Protein AF-A0A0N0D4A2-F1 (afdb_monomer_lite)

Secondary structure (DSSP, 8-state):
-EEEEEE----HHHHHHHHHHHHHH-TT--EEEEEESSSS--S--HHHHHHHHHHHHTT-GGGGGGTTSEEEEEE--GGGHHHHHTT-SEEE-TTS-HHHHHHHHHHHTT-SS-EEEEEEE-SPPPTT------TTTEEEEEGGGSHHHHHHHHHHHHHHHHHHHHHHHHHHHHHHHHHHHH-TT-PPPHHHHHHHHHHHHHHHHHHHHHHHTT-

pLDDT: mean 83.34, std 9.56, range [39.5, 96.31]

Structure (mmCIF, N/CA/C/O backbone):
data_AF-A0A0N0D4A2-F1
#
_entry.id   AF-A0A0N0D4A2-F1
#
loop_
_atom_site.group_PDB
_atom_site.id
_atom_site.type_symbol
_atom_site.label_atom_id
_atom_site.label_alt_id
_atom_site.label_comp_id
_atom_site.label_asym_id
_atom_site.label_entity_id
_atom_site.label_seq_id
_atom_site.pdbx_PDB_ins_code
_atom_site.Cartn_x
_atom_site.Cartn_y
_atom_site.Cartn_z
_atom_site.occupancy
_atom_site.B_iso_or_equiv
_atom_site.auth_seq_id
_atom_site.auth_comp_id
_atom_site.auth_asym_id
_atom_site.auth_atom_id
_atom_site.pdbx_PDB_model_num
ATOM 1 N N . MET A 1 1 ? -6.280 -11.351 -2.931 1.00 91.00 1 MET A N 1
ATOM 2 C CA . MET A 1 1 ? -5.321 -10.265 -2.655 1.00 91.00 1 MET A CA 1
ATOM 3 C C . MET A 1 1 ? -4.753 -10.407 -1.251 1.00 91.00 1 MET A C 1
ATOM 5 O O . MET A 1 1 ? -5.416 -10.997 -0.393 1.00 91.00 1 MET A O 1
ATOM 9 N N . LYS A 1 2 ? -3.546 -9.890 -1.026 1.00 93.44 2 LYS A N 1
ATOM 10 C CA . LYS A 1 2 ? -2.872 -9.823 0.273 1.00 93.44 2 LYS A CA 1
ATOM 11 C C . LYS A 1 2 ? -2.601 -8.362 0.640 1.00 93.44 2 LYS A C 1
ATOM 13 O O . LYS A 1 2 ? -2.133 -7.603 -0.209 1.00 93.44 2 LYS A O 1
ATOM 18 N N . ALA A 1 3 ? -2.853 -7.983 1.891 1.00 95.19 3 ALA A N 1
ATOM 19 C CA . ALA A 1 3 ? -2.561 -6.642 2.396 1.00 95.19 3 ALA A CA 1
ATOM 20 C C . ALA A 1 3 ? -1.573 -6.658 3.570 1.00 95.19 3 ALA A C 1
ATOM 22 O O . ALA A 1 3 ? -1.635 -7.517 4.445 1.00 95.19 3 ALA A O 1
ATOM 23 N N . LEU A 1 4 ? -0.672 -5.687 3.590 1.00 94.06 4 LEU A N 1
ATOM 24 C CA . LEU A 1 4 ? 0.298 -5.461 4.649 1.00 94.06 4 LEU A CA 1
ATOM 25 C C . LEU A 1 4 ? -0.090 -4.188 5.394 1.00 94.06 4 LEU A C 1
ATOM 27 O O . LE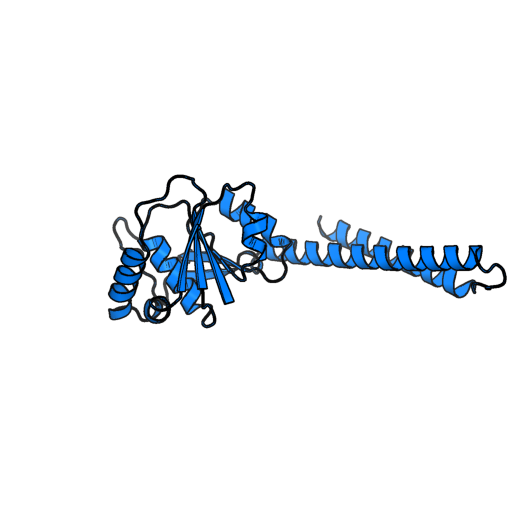U A 1 4 ? -0.235 -3.146 4.769 1.00 94.06 4 LEU A O 1
ATOM 31 N N . ILE A 1 5 ? -0.227 -4.242 6.710 1.00 92.75 5 ILE A N 1
ATOM 32 C CA . ILE A 1 5 ? -0.415 -3.064 7.557 1.00 92.75 5 ILE A CA 1
ATOM 33 C C . ILE A 1 5 ? 0.913 -2.787 8.243 1.00 92.75 5 ILE A C 1
ATOM 35 O O . ILE A 1 5 ? 1.406 -3.635 8.988 1.00 92.75 5 ILE A O 1
ATOM 39 N N . LEU A 1 6 ? 1.502 -1.620 7.994 1.00 91.50 6 LEU A N 1
ATOM 40 C CA . LEU A 1 6 ? 2.715 -1.205 8.691 1.00 91.50 6 LEU A CA 1
ATOM 41 C C . LEU A 1 6 ? 2.361 -0.615 10.047 1.00 91.50 6 LEU A C 1
ATOM 43 O O . LEU A 1 6 ? 1.444 0.197 10.155 1.00 91.50 6 LEU A O 1
ATOM 47 N N . VAL A 1 7 ? 3.099 -1.010 11.080 1.00 86.94 7 VAL A N 1
ATOM 48 C CA . VAL A 1 7 ? 2.733 -0.717 12.463 1.00 86.94 7 VAL A CA 1
ATOM 49 C C . VAL A 1 7 ? 3.866 -0.020 13.214 1.00 86.94 7 VAL A C 1
ATOM 51 O O . VAL A 1 7 ? 4.965 -0.560 13.337 1.00 86.94 7 VAL A O 1
ATOM 54 N N . GLN A 1 8 ? 3.562 1.167 13.749 1.00 84.88 8 GLN A N 1
ATOM 55 C CA . GLN A 1 8 ? 4.354 1.878 14.768 1.00 84.88 8 GLN A CA 1
ATOM 56 C C . GLN A 1 8 ? 3.498 2.360 15.950 1.00 84.88 8 GLN A C 1
ATOM 58 O O . GLN A 1 8 ? 4.000 2.461 17.066 1.00 84.88 8 GLN A O 1
ATOM 63 N N . SER A 1 9 ? 2.220 2.685 15.719 1.00 72.06 9 SER A N 1
ATOM 64 C CA . SER A 1 9 ? 1.280 3.049 16.789 1.00 72.06 9 SER A CA 1
ATOM 65 C C . SER A 1 9 ? 1.092 1.903 17.796 1.00 72.06 9 SER A C 1
ATOM 67 O O . SER A 1 9 ? 1.410 0.758 17.514 1.00 72.06 9 SER A O 1
ATOM 69 N N . THR A 1 10 ? 0.544 2.183 18.977 1.00 75.81 10 THR A N 1
ATOM 70 C CA . THR A 1 10 ? 0.101 1.160 19.944 1.00 75.81 10 THR A CA 1
ATOM 71 C C . THR A 1 10 ? -1.418 1.159 20.129 1.00 75.81 10 THR A C 1
ATOM 73 O O . THR A 1 10 ? -1.938 0.417 20.958 1.00 75.81 10 THR A O 1
ATOM 76 N N . ASN A 1 11 ? -2.150 1.975 19.364 1.00 84.25 11 ASN A N 1
ATOM 77 C CA . ASN A 1 11 ? -3.593 2.118 19.519 1.00 84.25 11 ASN A CA 1
ATOM 78 C C . ASN A 1 11 ? -4.348 0.999 18.785 1.00 84.25 11 ASN A C 1
ATOM 80 O O . ASN A 1 11 ? -4.264 0.905 17.559 1.00 84.25 11 ASN A O 1
ATOM 84 N N . LEU A 1 12 ? -5.110 0.194 19.537 1.00 85.88 12 LEU A N 1
ATOM 85 C CA . LEU A 1 12 ? -5.923 -0.897 19.001 1.00 85.88 12 LEU A CA 1
ATOM 86 C C . LEU A 1 12 ? -6.895 -0.415 17.915 1.00 85.88 12 LEU A C 1
ATOM 88 O O . LEU A 1 12 ? -6.943 -1.012 16.840 1.00 85.88 12 LEU A O 1
ATOM 92 N N . ASP A 1 13 ? -7.626 0.671 18.177 1.00 86.94 13 ASP A N 1
ATOM 93 C CA . ASP A 1 13 ? -8.715 1.145 17.315 1.00 86.94 13 ASP A CA 1
ATOM 94 C C . ASP A 1 13 ? -8.220 1.544 15.923 1.00 86.94 13 ASP A C 1
ATOM 96 O O . ASP A 1 13 ? -8.897 1.304 14.921 1.00 86.94 13 ASP A O 1
ATOM 100 N N . THR A 1 14 ? -6.995 2.070 15.824 1.00 87.38 14 THR A N 1
ATOM 101 C CA . THR A 1 14 ? -6.390 2.388 14.527 1.00 87.38 14 THR A CA 1
ATOM 102 C C . THR A 1 14 ? -6.259 1.134 13.665 1.00 87.38 14 THR A C 1
ATOM 104 O O . THR A 1 14 ? -6.585 1.182 12.481 1.00 87.38 14 THR A O 1
ATOM 107 N N . TYR A 1 15 ? -5.865 -0.011 14.238 1.00 87.56 15 TYR A N 1
ATOM 108 C CA . TYR A 1 15 ? -5.813 -1.262 13.474 1.00 87.56 15 TYR A CA 1
ATOM 109 C C . TYR A 1 15 ? -7.194 -1.684 13.029 1.00 87.56 15 TYR A C 1
ATOM 111 O O . TYR A 1 15 ? -7.372 -1.982 11.856 1.00 87.56 15 TYR A O 1
ATOM 119 N N . ILE A 1 16 ? -8.163 -1.691 13.943 1.00 91.62 16 ILE A N 1
ATOM 120 C CA . ILE A 1 16 ? -9.538 -2.094 13.643 1.00 91.62 16 ILE A CA 1
ATOM 121 C C . ILE A 1 16 ? -10.072 -1.305 12.443 1.00 91.62 16 ILE A C 1
ATOM 123 O O . ILE A 1 16 ? -10.599 -1.893 11.498 1.00 91.62 16 ILE A O 1
ATOM 127 N N . ASN A 1 17 ? -9.851 0.008 12.435 1.00 93.31 17 ASN A N 1
ATOM 128 C CA . ASN A 1 17 ? -10.255 0.869 11.334 1.00 93.31 17 ASN A CA 1
ATOM 129 C C . ASN A 1 17 ? -9.505 0.547 10.039 1.00 93.31 17 ASN A C 1
ATOM 131 O O . ASN A 1 17 ? -10.115 0.458 8.976 1.00 93.31 17 ASN A O 1
ATOM 135 N N . VAL A 1 18 ? -8.194 0.322 10.095 1.00 93.31 18 VAL A N 1
ATOM 136 C CA . VAL A 1 18 ? -7.420 -0.072 8.907 1.00 93.31 18 VAL A CA 1
ATOM 137 C C . VAL A 1 18 ? -7.910 -1.402 8.341 1.00 93.31 18 VAL A C 1
ATOM 139 O O . VAL A 1 18 ? -8.158 -1.497 7.140 1.00 93.31 18 VAL A O 1
ATOM 142 N N . PHE A 1 19 ? -8.124 -2.406 9.191 1.00 92.25 19 PHE A N 1
ATOM 143 C CA . PHE A 1 19 ? -8.686 -3.696 8.795 1.00 92.25 19 PHE A CA 1
ATOM 144 C C . PHE A 1 19 ? -10.015 -3.523 8.062 1.00 92.25 19 PHE A C 1
ATOM 146 O O . PHE A 1 19 ? -10.167 -4.031 6.950 1.00 92.25 19 PHE A O 1
ATOM 153 N N . ALA A 1 20 ? -10.938 -2.764 8.651 1.00 92.56 20 ALA A N 1
ATOM 154 C CA . ALA A 1 20 ? -12.240 -2.505 8.055 1.00 92.56 20 ALA A CA 1
ATOM 155 C C . ALA A 1 20 ? -12.165 -1.713 6.755 1.00 92.56 20 ALA A C 1
ATOM 157 O O . ALA A 1 20 ? -12.801 -2.085 5.773 1.00 92.56 20 ALA A O 1
ATOM 158 N N . SER A 1 21 ? -11.312 -0.695 6.693 1.00 93.81 21 SER A N 1
ATOM 159 C CA . SER A 1 21 ? -11.121 0.102 5.478 1.00 93.81 21 SER A CA 1
ATOM 160 C C . SER A 1 21 ? -10.586 -0.746 4.322 1.00 93.81 21 SER A C 1
ATOM 162 O O . SER A 1 21 ? -11.088 -0.650 3.199 1.00 93.81 21 SER A O 1
ATOM 164 N N . ILE A 1 22 ? -9.611 -1.624 4.594 1.00 94.25 22 ILE A N 1
ATOM 165 C CA . ILE A 1 22 ? -9.054 -2.547 3.598 1.00 94.25 22 ILE A CA 1
ATOM 166 C C . ILE A 1 22 ? -10.134 -3.505 3.097 1.00 94.25 22 ILE A C 1
ATOM 168 O O . ILE A 1 22 ? -10.320 -3.617 1.885 1.00 94.25 22 ILE A O 1
ATOM 172 N N . CYS A 1 23 ? -10.842 -4.183 4.004 1.00 92.44 23 CYS A N 1
ATOM 173 C CA . CYS A 1 23 ? -11.826 -5.207 3.639 1.00 92.44 23 CYS A CA 1
ATOM 174 C C . CYS A 1 23 ? -13.043 -4.605 2.924 1.00 92.44 23 CYS A C 1
ATOM 176 O O . CYS A 1 23 ? -13.544 -5.188 1.962 1.00 92.44 23 CYS A O 1
ATOM 178 N N . ASN A 1 24 ? -13.465 -3.402 3.323 1.00 91.44 24 ASN A N 1
ATOM 179 C CA . ASN A 1 24 ? -14.557 -2.685 2.674 1.00 91.44 24 ASN A CA 1
ATOM 180 C C . ASN A 1 24 ? -14.181 -2.217 1.257 1.00 91.44 24 ASN A C 1
ATOM 182 O O . ASN A 1 24 ? -14.947 -2.402 0.309 1.00 91.44 24 ASN A O 1
ATOM 186 N N . LYS A 1 25 ? -12.981 -1.641 1.079 1.00 92.06 25 LYS A N 1
ATOM 187 C CA . LYS A 1 25 ? -12.518 -1.154 -0.233 1.00 92.06 25 LYS A CA 1
ATOM 188 C C . LYS A 1 25 ? -12.153 -2.295 -1.186 1.00 92.06 25 LYS A C 1
ATOM 190 O O . LYS A 1 25 ? -12.391 -2.187 -2.388 1.00 92.06 25 LYS A O 1
ATOM 195 N N . PHE A 1 26 ? -11.560 -3.369 -0.665 1.00 92.12 26 PHE A N 1
ATOM 196 C CA . PHE A 1 26 ? -11.021 -4.486 -1.437 1.00 92.12 26 PHE A CA 1
ATOM 197 C C . PHE A 1 26 ? -11.614 -5.818 -0.963 1.00 92.12 26 PHE A C 1
ATOM 199 O O . PHE A 1 26 ? -11.004 -6.551 -0.185 1.00 92.12 26 PHE A O 1
ATOM 206 N N . LYS A 1 27 ? -12.786 -6.166 -1.505 1.00 88.75 27 LYS A N 1
ATOM 207 C CA . LYS A 1 27 ? -13.553 -7.367 -1.120 1.00 88.75 27 LYS A CA 1
ATOM 208 C C . LYS A 1 27 ? -12.809 -8.697 -1.330 1.00 88.75 27 LYS A C 1
ATOM 210 O O . LYS A 1 27 ? -13.132 -9.685 -0.682 1.00 88.75 27 LYS A O 1
ATOM 215 N N . ASP A 1 28 ? -11.795 -8.723 -2.197 1.00 90.88 28 ASP A N 1
ATOM 216 C CA . ASP A 1 28 ? -11.013 -9.926 -2.526 1.00 90.88 28 ASP A CA 1
ATOM 217 C C . ASP A 1 28 ? -9.763 -10.124 -1.643 1.00 90.88 28 ASP A C 1
ATOM 219 O O . ASP A 1 28 ? -8.906 -10.980 -1.926 1.00 90.88 28 ASP A O 1
ATOM 223 N N . VAL A 1 29 ? -9.592 -9.313 -0.593 1.00 92.38 29 VAL A N 1
ATOM 224 C CA . VAL A 1 29 ? -8.504 -9.482 0.379 1.00 92.38 29 VAL A CA 1
ATOM 225 C C . VAL A 1 29 ? -8.790 -10.696 1.257 1.00 92.38 29 VAL A C 1
ATOM 227 O O . VAL A 1 29 ? -9.790 -10.757 1.959 1.00 92.38 29 VAL A O 1
ATOM 230 N N . LYS A 1 30 ? -7.884 -11.680 1.219 1.00 88.88 30 LYS A N 1
ATOM 231 C CA . LYS A 1 30 ? -8.011 -12.936 1.983 1.00 88.88 30 LYS A CA 1
ATOM 232 C C . LYS A 1 30 ? -7.001 -13.055 3.118 1.00 88.88 30 LYS A C 1
ATOM 234 O O . LYS A 1 30 ? -7.182 -13.872 4.016 1.00 88.88 30 LYS A O 1
ATOM 239 N N . HIS A 1 31 ? -5.935 -12.261 3.067 1.00 92.44 31 HIS A N 1
ATOM 240 C CA . HIS A 1 31 ? -4.843 -12.300 4.030 1.00 92.44 31 HIS A CA 1
ATOM 241 C C . HIS A 1 31 ? -4.370 -10.884 4.324 1.00 92.44 31 HIS A C 1
ATOM 243 O O . HIS A 1 31 ? -4.061 -10.130 3.399 1.00 92.44 31 HIS A O 1
ATOM 249 N N . ILE A 1 32 ? -4.314 -10.550 5.609 1.00 92.69 32 ILE A N 1
ATOM 250 C CA . ILE A 1 32 ? -3.763 -9.297 6.107 1.00 92.69 32 ILE A CA 1
ATOM 251 C C . ILE A 1 32 ? -2.639 -9.605 7.096 1.00 92.69 32 ILE A C 1
ATOM 253 O O . ILE A 1 32 ? -2.857 -10.329 8.064 1.00 92.69 32 ILE A O 1
ATOM 257 N N . ARG A 1 33 ? -1.454 -9.034 6.878 1.00 91.25 33 ARG A N 1
ATOM 258 C CA . ARG A 1 33 ? -0.325 -9.124 7.810 1.00 91.25 33 ARG A CA 1
ATOM 259 C C . ARG A 1 33 ? -0.089 -7.800 8.503 1.00 91.25 33 ARG A C 1
ATOM 261 O O . ARG A 1 33 ? -0.027 -6.767 7.847 1.00 91.25 33 ARG A O 1
ATOM 268 N N . LEU A 1 34 ? 0.116 -7.844 9.810 1.00 89.38 34 LEU A N 1
ATOM 269 C CA . LEU A 1 34 ? 0.602 -6.709 10.590 1.00 89.38 34 LEU A CA 1
ATOM 270 C C . LEU A 1 34 ? 2.128 -6.800 10.684 1.00 89.38 34 LEU A C 1
ATOM 272 O O . LEU A 1 34 ? 2.654 -7.768 11.235 1.00 89.38 34 LEU A O 1
ATOM 276 N N . LEU A 1 35 ? 2.826 -5.812 10.125 1.00 89.19 35 LEU A N 1
ATOM 277 C CA . LEU A 1 35 ? 4.283 -5.718 10.151 1.00 89.19 35 LEU A CA 1
ATOM 278 C C . LEU A 1 35 ? 4.723 -4.627 11.124 1.00 89.19 35 LEU A C 1
ATOM 280 O O . LEU A 1 35 ? 4.610 -3.435 10.828 1.00 89.19 35 LEU A O 1
ATOM 284 N N . TYR A 1 36 ? 5.257 -5.043 12.267 1.00 86.56 36 TYR A N 1
ATOM 285 C CA . TYR A 1 36 ? 5.815 -4.136 13.264 1.00 86.56 36 TYR A CA 1
ATOM 286 C C . TYR A 1 36 ? 7.174 -3.615 12.802 1.00 86.56 36 TYR A C 1
ATOM 288 O O . TYR A 1 36 ? 8.077 -4.395 12.493 1.00 86.56 36 TYR A O 1
ATOM 296 N N . LEU A 1 37 ? 7.318 -2.289 12.763 1.00 83.69 37 LEU A N 1
ATOM 297 C CA . LEU A 1 37 ? 8.568 -1.610 12.398 1.00 83.69 37 LEU A CA 1
ATOM 298 C C . LEU A 1 37 ? 9.501 -1.387 13.601 1.00 83.69 37 LEU A C 1
ATOM 300 O O . LEU A 1 37 ? 10.436 -0.591 13.528 1.00 83.69 37 LEU A O 1
ATOM 304 N N . THR A 1 38 ? 9.229 -2.074 14.710 1.00 74.12 38 THR A N 1
ATOM 305 C CA . THR A 1 38 ? 9.974 -2.032 15.971 1.00 74.12 38 THR A CA 1
ATOM 306 C C . THR A 1 38 ? 10.205 -3.455 16.472 1.00 74.12 38 THR A C 1
ATOM 308 O O . THR A 1 38 ? 9.389 -4.344 16.224 1.00 74.12 38 THR A O 1
ATOM 311 N N . GLU A 1 39 ? 11.304 -3.679 17.195 1.00 61.50 39 GLU A N 1
ATOM 312 C CA . GLU A 1 39 ? 11.558 -4.967 17.863 1.00 61.50 39 GLU A CA 1
ATOM 313 C C . GLU A 1 39 ? 10.636 -5.180 19.072 1.00 61.50 39 GLU A C 1
ATOM 315 O O . GLU A 1 39 ? 10.321 -6.322 19.416 1.00 61.50 39 GLU A O 1
ATOM 320 N N . ASP A 1 40 ? 10.134 -4.090 19.664 1.00 60.50 40 ASP A N 1
ATOM 321 C CA . ASP A 1 40 ? 9.134 -4.146 20.724 1.00 60.50 40 ASP A CA 1
ATOM 322 C C . ASP A 1 40 ? 7.794 -4.628 20.167 1.00 60.50 40 ASP A C 1
ATOM 324 O O . ASP A 1 40 ? 7.026 -3.892 19.536 1.00 60.50 40 ASP A O 1
ATOM 328 N N . LYS A 1 41 ? 7.518 -5.908 20.416 1.00 58.62 41 LYS A N 1
ATOM 329 C CA . LYS A 1 41 ? 6.220 -6.525 20.167 1.00 58.62 41 LYS A CA 1
ATOM 330 C C . LYS A 1 41 ? 5.230 -5.976 21.186 1.00 58.62 41 LYS A C 1
ATOM 332 O O . LYS A 1 41 ? 5.286 -6.295 22.370 1.00 58.62 41 LYS A O 1
ATOM 337 N N . THR A 1 42 ? 4.322 -5.135 20.714 1.00 62.47 42 THR A N 1
ATOM 338 C CA . THR A 1 42 ? 3.211 -4.630 21.527 1.00 62.47 42 THR A CA 1
ATOM 339 C C . THR A 1 42 ? 2.263 -5.760 21.944 1.00 62.47 42 THR A C 1
ATOM 341 O O . THR A 1 42 ? 2.180 -6.807 21.305 1.00 62.47 42 THR A O 1
ATOM 344 N N . SER A 1 43 ? 1.516 -5.532 23.026 1.00 65.12 43 SER A N 1
ATOM 345 C CA . SER A 1 43 ? 0.590 -6.471 23.683 1.00 65.12 43 SER A CA 1
ATOM 346 C C . SER A 1 43 ? -0.667 -6.841 22.876 1.00 65.12 43 SER A C 1
ATOM 348 O O . SER A 1 43 ? -1.550 -7.527 23.394 1.00 65.12 43 SER A O 1
ATOM 350 N N . ILE A 1 44 ? -0.786 -6.386 21.627 1.00 77.00 44 ILE A N 1
ATOM 351 C CA . ILE A 1 44 ? -2.005 -6.529 20.829 1.00 77.00 44 ILE A CA 1
ATOM 352 C C . ILE A 1 44 ? -2.031 -7.895 20.160 1.00 77.00 44 ILE A C 1
ATOM 354 O O . ILE A 1 44 ? -1.172 -8.241 19.355 1.00 77.00 44 ILE A O 1
ATOM 358 N N . THR A 1 45 ? -3.059 -8.674 20.479 1.00 81.00 45 THR A N 1
ATOM 359 C CA . THR A 1 45 ? -3.218 -10.039 19.971 1.00 81.00 45 THR A CA 1
ATOM 360 C C . THR A 1 45 ? -4.259 -10.109 18.853 1.00 81.00 45 THR A C 1
ATOM 362 O O . THR A 1 45 ? -5.189 -9.303 18.800 1.00 81.00 45 THR A O 1
ATOM 365 N N . ILE A 1 46 ? -4.165 -11.130 17.984 1.00 83.00 46 ILE A N 1
ATOM 366 C CA . ILE A 1 46 ? -5.205 -11.429 16.973 1.00 83.00 46 ILE A CA 1
ATOM 367 C C . ILE A 1 46 ? -6.577 -11.574 17.639 1.00 83.00 46 ILE A C 1
ATOM 369 O O . ILE A 1 46 ? -7.585 -11.161 17.071 1.00 83.00 46 ILE A O 1
ATOM 373 N N . LYS A 1 47 ? -6.613 -12.136 18.854 1.00 86.25 47 LYS A N 1
ATOM 374 C CA . LYS A 1 47 ? -7.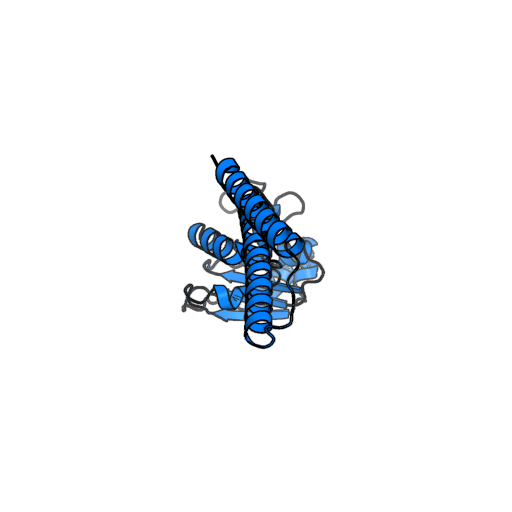842 -12.307 19.626 1.00 86.25 47 LYS A CA 1
ATOM 375 C C . LYS A 1 47 ? -8.489 -10.958 19.955 1.00 86.25 47 LYS A C 1
ATOM 377 O O . LYS A 1 47 ? -9.658 -10.788 19.638 1.00 86.25 47 LYS A O 1
ATOM 382 N N . MET A 1 48 ? -7.724 -9.998 20.481 1.00 89.00 48 MET A N 1
ATOM 383 C CA . MET A 1 48 ? -8.229 -8.649 20.783 1.00 89.00 48 MET A CA 1
ATOM 384 C C . MET A 1 48 ? -8.762 -7.943 19.534 1.00 89.00 48 MET A C 1
ATOM 386 O O . MET A 1 48 ? -9.836 -7.349 19.569 1.00 89.00 48 MET A O 1
ATOM 390 N N . ILE A 1 49 ? -8.035 -8.048 18.415 1.00 88.81 49 ILE A N 1
ATOM 391 C CA . ILE A 1 49 ? -8.471 -7.475 17.135 1.00 88.81 49 ILE A CA 1
ATOM 392 C C . ILE A 1 49 ? -9.800 -8.097 16.699 1.00 88.81 49 ILE A C 1
ATOM 394 O O . ILE A 1 49 ? -10.734 -7.383 16.342 1.00 88.81 49 ILE A O 1
ATOM 398 N N . ARG A 1 50 ? -9.907 -9.430 16.749 1.00 88.81 50 ARG A N 1
ATOM 399 C CA . ARG A 1 50 ? -11.125 -10.144 16.357 1.00 88.81 50 ARG A CA 1
ATOM 400 C C . ARG A 1 50 ? -12.309 -9.786 17.251 1.00 88.81 50 ARG A C 1
ATOM 402 O O . ARG A 1 50 ? -13.385 -9.537 16.725 1.00 88.81 50 ARG A O 1
ATOM 409 N N . GLU A 1 51 ? -12.122 -9.766 18.567 1.00 91.38 51 GLU A N 1
ATOM 410 C CA . GLU A 1 51 ? -13.182 -9.437 19.528 1.00 91.38 51 GLU A CA 1
ATOM 411 C C . GLU A 1 51 ? -13.727 -8.028 19.287 1.00 91.38 51 GLU A C 1
ATOM 413 O O . GLU A 1 51 ? -14.941 -7.864 19.178 1.00 91.38 51 GLU A O 1
ATOM 418 N N . ARG A 1 52 ? -12.843 -7.042 19.086 1.00 91.69 52 ARG A N 1
ATOM 419 C CA . ARG A 1 52 ? -13.249 -5.660 18.805 1.00 91.69 52 ARG A CA 1
ATOM 420 C C . ARG A 1 52 ? -13.930 -5.506 17.440 1.00 91.69 52 ARG A C 1
ATOM 422 O O . ARG A 1 52 ? -14.913 -4.781 17.337 1.00 91.69 52 ARG A O 1
ATOM 429 N N . LEU A 1 53 ? -13.465 -6.213 16.404 1.00 91.25 53 LEU A N 1
ATOM 430 C CA . LEU A 1 53 ? -14.136 -6.238 15.094 1.00 91.25 53 LEU A CA 1
ATOM 431 C C . LEU A 1 53 ? -15.548 -6.832 15.183 1.00 91.25 53 LEU A C 1
ATOM 433 O O . LEU A 1 53 ? -16.479 -6.274 14.611 1.00 91.25 53 LEU A O 1
ATOM 437 N N . VAL A 1 54 ? -15.712 -7.944 15.908 1.00 91.50 54 VAL A N 1
ATOM 438 C CA . VAL A 1 54 ? -17.020 -8.590 16.104 1.00 91.50 54 VAL A CA 1
ATOM 439 C C . VAL A 1 54 ? -17.957 -7.693 16.908 1.00 91.50 54 VAL A C 1
ATOM 441 O O . VAL A 1 54 ? -19.135 -7.598 16.580 1.00 91.50 54 VAL A O 1
ATOM 444 N N . GLU A 1 55 ? -17.451 -7.019 17.939 1.00 92.69 55 GLU A N 1
ATOM 445 C CA . GLU A 1 55 ? -18.225 -6.046 18.709 1.00 92.69 55 GLU A CA 1
ATOM 446 C C . GLU A 1 55 ? -18.755 -4.921 17.811 1.00 92.69 55 GLU A C 1
ATOM 448 O O . GLU A 1 55 ? -19.966 -4.731 17.742 1.00 92.69 55 GLU A O 1
ATOM 453 N N . LEU A 1 56 ? -17.873 -4.254 17.059 1.00 91.69 56 LEU A N 1
ATOM 454 C CA . LEU A 1 56 ? -18.246 -3.134 16.190 1.00 91.69 56 LEU A CA 1
ATOM 455 C C . LEU A 1 56 ? -19.131 -3.554 15.013 1.00 91.69 56 LEU A C 1
ATOM 457 O O . LEU A 1 56 ? -19.979 -2.776 14.585 1.00 91.69 56 LEU A O 1
ATOM 461 N N . SER A 1 57 ? -18.988 -4.786 14.516 1.00 91.31 57 SER A N 1
ATOM 462 C CA . SER A 1 57 ? -19.821 -5.298 13.419 1.00 91.31 57 SER A CA 1
ATOM 463 C C . SER A 1 57 ? -21.311 -5.390 13.758 1.00 91.31 57 SER A C 1
ATOM 465 O O . SER A 1 57 ? -22.129 -5.429 12.847 1.00 91.31 57 SER A O 1
ATOM 467 N N . LYS A 1 58 ? -21.681 -5.396 15.048 1.00 90.62 58 LYS A N 1
ATOM 468 C CA . LYS A 1 58 ? -23.090 -5.409 15.474 1.00 90.62 58 LYS A CA 1
ATOM 469 C C . LYS A 1 58 ? -23.812 -4.109 15.136 1.00 90.62 58 LYS A C 1
ATOM 471 O O . LYS A 1 58 ? -24.998 -4.142 14.824 1.00 90.62 58 LYS A O 1
ATOM 476 N N . ASP A 1 59 ? -23.086 -2.996 15.206 1.00 91.12 59 ASP A N 1
ATOM 477 C CA . ASP A 1 59 ? -23.636 -1.650 15.048 1.00 91.12 59 ASP A CA 1
ATOM 478 C C . ASP A 1 59 ? -23.229 -1.013 13.707 1.00 91.12 59 ASP A C 1
ATOM 480 O O . ASP A 1 59 ? -23.916 -0.121 13.208 1.00 91.12 59 ASP A O 1
ATOM 484 N N . TYR A 1 60 ? -22.129 -1.476 13.100 1.00 89.94 60 TYR A N 1
ATOM 485 C CA . TYR A 1 60 ? -21.527 -0.879 11.908 1.00 89.94 60 TYR A CA 1
ATOM 486 C C . TYR A 1 60 ? -21.147 -1.946 10.867 1.00 89.94 60 TYR A C 1
ATOM 488 O O . TYR A 1 60 ? -20.154 -2.666 11.011 1.00 89.94 60 TYR A O 1
ATOM 496 N N . SER A 1 61 ? -21.887 -1.982 9.754 1.00 88.25 61 SER A N 1
ATOM 497 C CA . SER A 1 61 ? -21.723 -2.971 8.672 1.00 88.25 61 SER A CA 1
ATOM 498 C C . SER A 1 61 ? -20.325 -2.984 8.036 1.00 88.25 61 SER A C 1
ATOM 500 O O . SER A 1 61 ? -19.856 -4.025 7.575 1.00 88.25 61 SER A O 1
ATOM 502 N N . ILE A 1 62 ? -19.609 -1.853 8.057 1.00 89.88 62 ILE A N 1
ATOM 503 C CA . ILE A 1 62 ? -18.252 -1.734 7.501 1.00 89.88 62 ILE A CA 1
ATOM 504 C C . ILE A 1 62 ? -17.247 -2.717 8.130 1.00 89.88 62 ILE A C 1
ATOM 506 O O . ILE A 1 62 ? -16.281 -3.122 7.480 1.00 89.88 62 ILE A O 1
ATOM 510 N N . TYR A 1 63 ? -17.482 -3.154 9.371 1.00 91.50 63 TYR A N 1
ATOM 511 C CA . TYR A 1 63 ? -16.593 -4.075 10.080 1.00 91.50 63 TYR A CA 1
ATOM 512 C C . TYR A 1 63 ? -16.917 -5.557 9.836 1.00 91.50 63 TYR A C 1
ATOM 514 O O . TYR A 1 63 ? -16.038 -6.391 10.057 1.00 91.50 63 TYR A O 1
ATOM 522 N N . GLU A 1 64 ? -18.110 -5.905 9.337 1.00 86.56 64 GLU A N 1
ATOM 523 C CA . GLU A 1 64 ? -18.578 -7.299 9.199 1.00 86.56 64 GLU A CA 1
ATOM 524 C C . GLU A 1 64 ? -17.603 -8.170 8.398 1.00 86.56 64 GLU A C 1
ATOM 526 O O . GLU A 1 64 ? -17.120 -9.195 8.879 1.00 86.56 64 GLU A O 1
ATOM 531 N N . SER A 1 65 ? -17.235 -7.710 7.199 1.00 83.31 65 SER A N 1
ATOM 532 C CA . SER A 1 65 ? -16.332 -8.435 6.289 1.00 83.31 65 SER A CA 1
ATOM 533 C C . SER A 1 65 ? -14.924 -8.645 6.853 1.00 83.31 65 SER A C 1
ATOM 535 O O . SER A 1 65 ? -14.168 -9.497 6.387 1.00 83.31 65 SER A O 1
ATOM 537 N N . SER A 1 66 ? -14.566 -7.873 7.874 1.00 83.00 66 SER A N 1
ATOM 538 C CA . SER A 1 66 ? -13.212 -7.819 8.403 1.00 83.00 66 SER A CA 1
ATOM 539 C C . SER A 1 66 ? -12.938 -8.932 9.387 1.00 83.00 66 SER A C 1
ATOM 541 O O . SER A 1 66 ? -11.770 -9.247 9.587 1.00 83.00 66 SER A O 1
ATOM 543 N N . ALA A 1 67 ? -13.969 -9.500 10.028 1.00 77.38 67 ALA A N 1
ATOM 544 C CA . ALA A 1 67 ? -13.840 -10.453 11.129 1.00 77.38 67 ALA A CA 1
ATOM 545 C C . ALA A 1 67 ? -13.235 -11.805 10.694 1.00 77.38 67 ALA A C 1
ATOM 547 O O . ALA A 1 67 ? -12.440 -12.383 11.448 1.00 77.38 67 ALA A O 1
ATOM 548 N N . ASP A 1 68 ? -13.501 -12.240 9.461 1.00 77.62 68 ASP A N 1
ATOM 549 C CA . ASP A 1 68 ? -13.178 -13.590 8.971 1.00 77.62 68 ASP A CA 1
ATOM 550 C C . ASP A 1 68 ? -11.899 -13.686 8.123 1.00 77.62 68 ASP A C 1
ATOM 552 O O . ASP A 1 68 ? -11.474 -14.777 7.740 1.00 77.62 68 ASP A O 1
ATOM 556 N N . VAL A 1 69 ? -11.235 -12.562 7.853 1.00 83.38 69 VAL A N 1
ATOM 557 C CA . VAL A 1 69 ? -9.996 -12.536 7.059 1.00 83.38 69 VAL A CA 1
ATOM 558 C C . VAL A 1 69 ? -8.839 -13.189 7.825 1.00 83.38 69 VAL A C 1
ATOM 560 O O . VAL A 1 69 ? -8.699 -13.006 9.036 1.00 83.38 69 VAL A O 1
ATOM 563 N N . HIS A 1 70 ? -7.977 -13.950 7.141 1.00 84.31 70 HIS A N 1
ATOM 564 C CA . HIS A 1 70 ? -6.800 -14.555 7.772 1.00 84.31 70 HIS A CA 1
ATOM 565 C C . HIS A 1 70 ? -5.774 -13.486 8.175 1.00 84.31 70 HIS A C 1
ATOM 567 O O . HIS A 1 70 ? -5.520 -12.549 7.410 1.00 84.31 70 HIS A O 1
ATOM 573 N N . ARG A 1 71 ? -5.176 -13.632 9.366 1.00 82.81 71 ARG A N 1
ATOM 574 C CA . ARG A 1 71 ? -4.267 -12.639 9.953 1.00 82.81 71 ARG A CA 1
ATOM 575 C C . ARG A 1 71 ? -3.046 -13.285 10.576 1.00 82.81 71 ARG A C 1
ATOM 577 O O . ARG A 1 71 ? -3.178 -14.260 11.314 1.00 82.81 71 ARG A O 1
ATOM 584 N N . ASP A 1 72 ? -1.892 -12.683 10.333 1.00 84.25 72 ASP A N 1
ATOM 585 C CA . ASP A 1 72 ? -0.633 -13.026 10.982 1.00 84.25 72 ASP A CA 1
ATOM 586 C C . ASP A 1 72 ? 0.180 -11.771 11.338 1.00 84.25 72 ASP A C 1
ATOM 588 O O . ASP A 1 72 ? -0.161 -10.640 10.972 1.00 84.25 72 ASP A O 1
ATOM 592 N N . PHE A 1 73 ? 1.238 -11.991 12.115 1.00 83.00 73 PHE A N 1
ATOM 593 C CA . PHE A 1 73 ? 2.137 -10.954 12.603 1.00 83.00 73 PHE A CA 1
ATOM 594 C C . PHE A 1 73 ? 3.554 -11.221 12.133 1.00 83.00 73 PHE A C 1
ATOM 596 O O . PHE A 1 73 ? 3.991 -12.371 12.079 1.00 83.00 73 PHE A O 1
ATOM 603 N N . ASP A 1 74 ? 4.279 -10.144 11.870 1.00 80.88 74 ASP A N 1
ATOM 604 C CA . ASP A 1 74 ? 5.695 -10.188 11.548 1.00 80.88 74 ASP A CA 1
ATOM 605 C C . ASP A 1 74 ? 6.380 -8.904 12.035 1.00 80.88 74 ASP A C 1
ATOM 607 O O . ASP A 1 74 ? 5.716 -7.916 12.360 1.00 80.88 74 ASP A O 1
ATOM 611 N N . SER A 1 75 ? 7.706 -8.902 12.102 1.00 76.25 75 SER A N 1
ATOM 612 C CA . SER A 1 75 ? 8.487 -7.738 12.536 1.00 76.25 75 SER A CA 1
ATOM 613 C C . SER A 1 75 ? 9.680 -7.523 11.622 1.00 76.25 75 SER A C 1
ATOM 615 O O . SER A 1 75 ? 10.364 -8.476 11.252 1.00 76.25 75 SER A O 1
ATOM 617 N N . CYS A 1 76 ? 9.963 -6.269 11.279 1.00 75.50 76 CYS A N 1
ATOM 618 C CA . CYS A 1 76 ? 11.064 -5.932 10.389 1.00 75.50 76 CYS A CA 1
ATOM 619 C C . CYS A 1 76 ? 11.702 -4.596 10.759 1.00 75.50 76 CYS A C 1
ATOM 621 O O . CYS A 1 76 ? 11.023 -3.627 11.085 1.00 75.50 76 CYS A O 1
ATOM 623 N N . ILE A 1 77 ? 13.022 -4.522 10.600 1.00 70.12 77 ILE A N 1
ATOM 624 C CA . ILE A 1 77 ? 13.768 -3.264 10.638 1.00 70.12 77 ILE A CA 1
ATOM 625 C C . ILE A 1 77 ? 13.533 -2.515 9.316 1.00 70.12 77 ILE A C 1
ATOM 627 O O . ILE A 1 77 ? 13.555 -3.117 8.241 1.00 70.12 77 ILE A O 1
ATOM 631 N N . ILE A 1 78 ? 13.334 -1.195 9.377 1.00 69.19 78 ILE A N 1
ATOM 632 C CA . ILE A 1 78 ? 12.988 -0.331 8.226 1.00 69.19 78 ILE A CA 1
ATOM 633 C C . ILE A 1 78 ? 13.924 -0.526 7.014 1.00 69.19 78 ILE A C 1
ATOM 635 O O . ILE A 1 78 ? 13.489 -0.414 5.869 1.00 69.19 78 ILE A O 1
ATOM 639 N N . THR A 1 79 ? 15.191 -0.885 7.233 1.00 70.38 79 THR A N 1
ATOM 640 C CA . THR A 1 79 ? 16.187 -1.109 6.170 1.00 70.38 79 THR A CA 1
ATOM 641 C C . THR A 1 79 ? 15.816 -2.226 5.186 1.00 70.38 79 THR A C 1
ATOM 643 O O . THR A 1 79 ? 16.227 -2.169 4.029 1.00 70.38 79 THR A O 1
ATOM 646 N N . ASN A 1 80 ? 14.983 -3.193 5.587 1.00 76.94 80 ASN A N 1
ATOM 647 C CA . ASN A 1 80 ? 14.568 -4.328 4.750 1.00 76.94 80 ASN A CA 1
ATOM 648 C C . ASN A 1 80 ? 13.147 -4.193 4.175 1.00 76.94 80 ASN A C 1
ATOM 650 O O . ASN A 1 80 ? 12.637 -5.119 3.538 1.00 76.94 80 ASN A O 1
ATOM 654 N N . LEU A 1 81 ? 12.508 -3.035 4.353 1.00 81.25 81 LEU A N 1
ATOM 655 C CA . LEU A 1 81 ? 11.102 -2.814 4.016 1.00 81.25 81 LEU A CA 1
ATOM 656 C C . LEU A 1 81 ? 10.772 -3.094 2.537 1.00 81.25 81 LEU A C 1
ATOM 658 O O . LEU A 1 81 ? 9.711 -3.635 2.229 1.00 81.25 81 LEU A O 1
ATOM 662 N N . ARG A 1 82 ? 11.699 -2.801 1.613 1.00 82.06 82 ARG A N 1
ATOM 663 C CA . ARG A 1 82 ? 11.531 -3.080 0.173 1.00 82.06 82 ARG A CA 1
ATOM 664 C C . ARG A 1 82 ? 11.228 -4.557 -0.105 1.00 82.06 82 ARG A C 1
ATOM 666 O O . ARG A 1 82 ? 10.364 -4.852 -0.928 1.00 82.06 82 ARG A O 1
ATOM 673 N N . ASN A 1 83 ? 11.917 -5.471 0.576 1.00 82.25 83 ASN A N 1
ATOM 674 C CA . ASN A 1 83 ? 11.739 -6.909 0.363 1.00 82.25 83 ASN A CA 1
ATOM 675 C C . ASN A 1 83 ? 10.371 -7.385 0.850 1.00 82.25 83 ASN A C 1
ATOM 677 O O . ASN A 1 83 ? 9.784 -8.274 0.240 1.00 82.25 83 ASN A O 1
ATOM 681 N N . TYR A 1 84 ? 9.852 -6.761 1.909 1.00 83.81 84 TYR A N 1
ATOM 682 C CA . TYR A 1 84 ? 8.507 -7.040 2.385 1.00 83.81 84 TYR A CA 1
ATOM 683 C C . TYR A 1 84 ? 7.475 -6.570 1.372 1.00 83.81 84 TYR A C 1
ATOM 685 O O . TYR A 1 84 ? 6.680 -7.389 0.934 1.00 83.81 84 TYR A O 1
ATOM 693 N N . ILE A 1 85 ? 7.532 -5.307 0.939 1.00 87.44 85 ILE A N 1
ATOM 694 C CA . ILE A 1 85 ? 6.514 -4.676 0.081 1.00 87.44 85 ILE A CA 1
ATOM 695 C C . ILE A 1 85 ? 6.291 -5.421 -1.243 1.00 87.44 85 ILE A C 1
ATOM 697 O O . ILE A 1 85 ? 5.149 -5.537 -1.677 1.00 87.44 85 ILE A O 1
ATOM 701 N N . ASN A 1 86 ? 7.347 -5.948 -1.872 1.00 85.25 86 ASN A N 1
ATOM 702 C CA . ASN A 1 86 ? 7.280 -6.541 -3.216 1.00 85.25 86 ASN A CA 1
ATOM 703 C C . ASN A 1 86 ? 6.237 -7.664 -3.388 1.00 85.25 86 ASN A C 1
ATOM 705 O O . ASN A 1 86 ? 5.812 -7.909 -4.512 1.00 85.25 86 ASN A O 1
ATOM 709 N N . ASN A 1 87 ? 5.833 -8.340 -2.308 1.00 86.44 87 ASN A N 1
ATOM 710 C CA . ASN A 1 87 ? 4.911 -9.481 -2.355 1.00 86.44 87 ASN A CA 1
ATOM 711 C C . ASN A 1 87 ? 3.478 -9.148 -1.900 1.00 86.44 87 ASN A C 1
ATOM 713 O O . ASN A 1 87 ? 2.683 -10.068 -1.678 1.00 86.44 87 ASN A O 1
ATOM 717 N N . TRP A 1 88 ? 3.149 -7.864 -1.727 1.00 92.50 88 TRP A N 1
ATOM 718 C CA . TRP A 1 88 ? 1.834 -7.419 -1.263 1.00 92.50 88 TRP A CA 1
ATOM 719 C C . TRP A 1 88 ? 1.139 -6.541 -2.294 1.00 92.50 88 TRP A C 1
ATOM 721 O O . TRP A 1 88 ? 1.740 -5.651 -2.891 1.00 92.50 88 TRP A O 1
ATOM 731 N N . ASP A 1 89 ? -0.165 -6.762 -2.450 1.00 94.31 89 ASP A N 1
ATOM 732 C CA . ASP A 1 89 ? -1.000 -5.975 -3.360 1.00 94.31 89 ASP A CA 1
ATOM 733 C C . ASP A 1 89 ? -1.324 -4.600 -2.760 1.00 94.31 89 ASP A C 1
ATOM 735 O O . ASP A 1 89 ? -1.508 -3.611 -3.472 1.00 94.31 89 ASP A O 1
ATOM 739 N N . ILE A 1 90 ? -1.444 -4.552 -1.432 1.00 95.94 90 ILE A N 1
ATOM 740 C CA . ILE A 1 90 ? -1.844 -3.377 -0.659 1.00 95.94 90 ILE A CA 1
ATOM 741 C C . ILE A 1 90 ? -0.877 -3.219 0.511 1.00 95.94 90 ILE A C 1
ATOM 743 O O . ILE A 1 90 ? -0.596 -4.188 1.215 1.00 95.94 90 ILE A O 1
ATOM 747 N N . VAL A 1 91 ? -0.406 -1.998 0.739 1.00 95.81 91 VAL A N 1
ATOM 748 C CA . VAL A 1 91 ? 0.392 -1.613 1.904 1.00 95.81 91 VAL A CA 1
ATOM 749 C C . VAL A 1 91 ? -0.273 -0.422 2.574 1.00 95.81 91 VAL A C 1
ATOM 751 O O . VAL A 1 91 ? -0.352 0.653 1.986 1.00 95.81 91 VAL A O 1
ATOM 754 N N . ASP A 1 92 ? -0.752 -0.609 3.796 1.00 95.81 92 ASP A N 1
ATOM 755 C CA . ASP A 1 92 ? -1.333 0.452 4.603 1.00 95.81 92 ASP A CA 1
ATOM 756 C C . ASP A 1 92 ? -0.266 1.168 5.436 1.00 95.81 92 ASP A C 1
ATOM 758 O O . ASP A 1 92 ? 0.552 0.530 6.106 1.00 95.81 92 ASP A O 1
ATOM 762 N N . VAL A 1 93 ? -0.297 2.500 5.391 1.00 94.62 93 VAL A N 1
ATOM 763 C CA . VAL A 1 93 ? 0.630 3.390 6.105 1.00 94.62 93 VAL A CA 1
ATOM 764 C C . VAL A 1 93 ? -0.076 4.294 7.122 1.00 94.62 93 VAL A C 1
ATOM 766 O O . VAL A 1 93 ? 0.496 5.281 7.575 1.00 94.62 93 VAL A O 1
ATOM 769 N N . THR A 1 94 ? -1.314 3.980 7.504 1.00 93.56 94 THR A N 1
ATOM 770 C CA . THR A 1 94 ? -2.097 4.792 8.450 1.00 93.56 94 THR A CA 1
ATOM 771 C C . THR A 1 94 ? -1.476 4.782 9.849 1.00 93.56 94 THR A C 1
ATOM 773 O O . THR A 1 94 ? -1.468 5.799 10.538 1.00 93.56 94 THR A O 1
ATOM 776 N N . CYS A 1 95 ? -0.929 3.639 10.276 1.00 89.31 95 CYS A N 1
ATOM 777 C CA . CYS A 1 95 ? -0.402 3.441 11.631 1.00 89.31 95 CYS A CA 1
ATOM 778 C C . CYS A 1 95 ? 1.085 3.811 11.795 1.00 89.31 95 CYS A C 1
ATOM 780 O O . CYS A 1 95 ? 1.695 3.402 12.790 1.00 89.31 95 CYS A O 1
ATOM 782 N N . VAL A 1 96 ? 1.678 4.540 10.841 1.00 90.19 96 VAL A N 1
ATOM 783 C CA . VAL A 1 96 ? 3.096 4.942 10.865 1.00 90.19 96 VAL A CA 1
ATOM 784 C C . VAL A 1 96 ? 3.275 6.457 10.788 1.00 90.19 96 VAL A C 1
ATOM 786 O O . VAL A 1 96 ? 2.354 7.198 10.447 1.00 90.19 96 VAL A O 1
ATOM 789 N N . SER A 1 97 ? 4.477 6.932 11.117 1.00 89.56 97 SER A N 1
ATOM 790 C CA . SER A 1 97 ? 4.838 8.344 10.997 1.00 89.56 97 SER A CA 1
ATOM 791 C C . SER A 1 97 ? 4.764 8.824 9.543 1.00 89.56 97 SER A C 1
ATOM 793 O O . SER A 1 97 ? 4.907 8.039 8.599 1.00 89.56 97 SER A O 1
ATOM 795 N N . LYS A 1 98 ? 4.598 10.137 9.345 1.00 89.75 98 LYS A N 1
ATOM 796 C CA . LYS A 1 98 ? 4.565 10.734 8.000 1.00 89.75 98 LYS A CA 1
ATOM 797 C C . LYS A 1 98 ? 5.857 10.464 7.229 1.00 89.75 98 LYS A C 1
ATOM 799 O O . LYS A 1 98 ? 5.800 10.161 6.042 1.00 89.75 98 LYS A O 1
ATOM 804 N N . GLU A 1 99 ? 7.010 10.520 7.896 1.00 89.88 99 GLU A N 1
ATOM 805 C CA . GLU A 1 99 ? 8.310 10.234 7.275 1.00 89.88 99 GLU A CA 1
ATOM 806 C C . GLU A 1 99 ? 8.386 8.780 6.795 1.00 89.88 99 GLU A C 1
ATOM 808 O O . GLU A 1 99 ? 8.864 8.497 5.691 1.00 89.88 99 GLU A O 1
ATOM 813 N N . THR A 1 100 ? 7.859 7.853 7.598 1.00 89.38 100 THR A N 1
ATOM 814 C CA . THR A 1 100 ? 7.792 6.433 7.247 1.00 89.38 100 THR A CA 1
ATOM 815 C C . THR A 1 100 ? 6.845 6.221 6.066 1.00 89.38 100 THR A C 1
ATOM 817 O O . THR A 1 100 ? 7.229 5.582 5.090 1.00 89.38 100 THR A O 1
ATOM 820 N N . ALA A 1 101 ? 5.649 6.817 6.093 1.00 91.62 101 ALA A N 1
ATOM 821 C CA . ALA A 1 101 ? 4.679 6.746 5.000 1.00 91.62 101 ALA A CA 1
ATOM 822 C C . ALA A 1 101 ? 5.246 7.278 3.670 1.00 91.62 101 ALA A C 1
ATOM 824 O O . ALA A 1 101 ? 5.063 6.653 2.620 1.00 91.62 101 ALA A O 1
ATOM 825 N N . LEU A 1 102 ? 5.985 8.393 3.706 1.00 89.94 102 LEU A N 1
ATOM 826 C CA . LEU A 1 102 ? 6.674 8.943 2.536 1.00 89.94 102 LEU A CA 1
ATOM 827 C C . LEU A 1 102 ? 7.762 7.995 2.023 1.00 89.94 102 LEU A C 1
ATOM 829 O O . LEU A 1 102 ? 7.828 7.735 0.822 1.00 89.94 102 LEU A O 1
ATOM 833 N N . SER A 1 103 ? 8.565 7.423 2.921 1.00 89.50 103 SER A N 1
ATOM 834 C CA . SER A 1 103 ? 9.624 6.468 2.565 1.00 89.50 103 SER A CA 1
ATOM 835 C C . SER A 1 103 ? 9.054 5.203 1.914 1.00 89.50 103 SER A C 1
ATOM 837 O O . SER A 1 103 ? 9.538 4.757 0.873 1.00 89.50 103 SER A O 1
ATOM 839 N N . VAL A 1 104 ? 7.975 4.655 2.481 1.00 91.94 104 VAL A N 1
ATOM 840 C CA . VAL A 1 104 ? 7.235 3.503 1.938 1.00 91.94 104 VAL A CA 1
ATOM 841 C C . VAL A 1 104 ? 6.698 3.826 0.550 1.00 91.94 104 VAL A C 1
ATOM 843 O O . VAL A 1 104 ? 6.868 3.036 -0.382 1.00 91.94 104 VAL A O 1
ATOM 846 N N . SER A 1 105 ? 6.081 5.000 0.402 1.00 91.62 105 SER A N 1
ATOM 847 C CA . SER A 1 105 ? 5.536 5.465 -0.871 1.00 91.62 105 SER A CA 1
ATOM 848 C C . SER A 1 105 ? 6.637 5.562 -1.922 1.00 91.62 105 SER A C 1
ATOM 850 O O . SER A 1 105 ? 6.489 4.987 -2.996 1.00 91.62 105 SER A O 1
ATOM 852 N N . ALA A 1 106 ? 7.772 6.184 -1.589 1.00 88.44 106 ALA A N 1
ATOM 853 C CA . ALA A 1 106 ? 8.917 6.337 -2.482 1.00 88.44 106 ALA A CA 1
ATOM 854 C C . ALA A 1 106 ? 9.501 4.990 -2.940 1.00 88.44 106 ALA A C 1
ATOM 856 O O . ALA A 1 106 ? 9.753 4.796 -4.129 1.00 88.44 106 ALA A O 1
ATOM 857 N N . ILE A 1 107 ? 9.659 4.022 -2.030 1.00 89.00 107 ILE A N 1
ATOM 858 C CA . ILE A 1 107 ? 10.106 2.660 -2.377 1.00 89.00 107 ILE A CA 1
ATOM 859 C C . ILE A 1 107 ? 9.110 1.998 -3.345 1.00 89.00 107 ILE A C 1
ATOM 861 O O . ILE A 1 107 ? 9.501 1.372 -4.338 1.00 89.00 107 ILE A O 1
ATOM 865 N N . SER A 1 108 ? 7.820 2.194 -3.079 1.00 92.00 108 SER A N 1
ATOM 866 C CA . SER A 1 108 ? 6.710 1.580 -3.807 1.00 92.00 108 SER A CA 1
ATOM 867 C C . SER A 1 108 ? 6.450 2.188 -5.187 1.00 92.00 108 SER A C 1
ATOM 869 O O . SER A 1 108 ? 5.828 1.532 -6.019 1.00 92.00 108 SER A O 1
ATOM 871 N N . ILE A 1 109 ? 6.979 3.384 -5.491 1.00 89.88 109 ILE A N 1
ATOM 872 C CA . ILE A 1 109 ? 6.908 4.006 -6.833 1.00 89.88 109 ILE A CA 1
ATOM 873 C C . ILE A 1 109 ? 7.410 3.043 -7.918 1.00 89.88 109 ILE A C 1
ATOM 875 O O . ILE A 1 109 ? 6.923 3.052 -9.049 1.00 89.88 109 ILE A O 1
ATOM 879 N N . SER A 1 110 ? 8.388 2.199 -7.580 1.00 85.31 110 SER A N 1
ATOM 880 C CA . SER A 1 110 ? 9.016 1.264 -8.516 1.00 85.31 110 SER A CA 1
ATOM 881 C C . SER A 1 110 ? 8.282 -0.061 -8.727 1.00 85.31 110 SER A C 1
ATOM 883 O O . SER A 1 110 ? 8.640 -0.816 -9.634 1.00 85.31 110 SER A O 1
ATOM 885 N N . ILE A 1 111 ? 7.247 -0.328 -7.934 1.00 88.81 111 ILE A N 1
ATOM 886 C CA . ILE A 1 111 ? 6.514 -1.593 -7.913 1.00 88.81 111 ILE A CA 1
ATOM 887 C C . ILE A 1 111 ? 5.161 -1.342 -8.579 1.00 88.81 111 ILE A C 1
ATOM 889 O O . ILE A 1 111 ? 4.392 -0.498 -8.131 1.00 88.81 111 ILE A O 1
ATOM 893 N N . LEU A 1 112 ? 4.871 -2.008 -9.698 1.00 81.38 112 LEU A N 1
ATOM 894 C CA . LEU A 1 112 ? 3.724 -1.652 -10.548 1.00 81.38 112 LEU A CA 1
ATOM 895 C C . LEU A 1 112 ? 2.372 -1.995 -9.907 1.00 81.38 112 LEU A C 1
ATOM 897 O O . LEU A 1 112 ? 1.417 -1.238 -10.042 1.00 81.38 112 LEU A O 1
ATOM 901 N N . GLU A 1 113 ? 2.296 -3.118 -9.202 1.00 87.12 113 GLU A N 1
ATOM 902 C CA . GLU A 1 113 ? 1.016 -3.678 -8.748 1.00 87.12 113 GLU A CA 1
ATOM 903 C C . GLU A 1 113 ? 0.626 -3.223 -7.338 1.00 87.12 113 GLU A C 1
ATOM 905 O O . GLU A 1 113 ? -0.555 -3.246 -6.984 1.00 87.12 113 GLU A O 1
ATOM 910 N N . VAL A 1 114 ? 1.594 -2.731 -6.558 1.00 93.38 114 VAL A N 1
ATOM 911 C CA . VAL A 1 114 ? 1.345 -2.317 -5.177 1.00 93.38 114 VAL A CA 1
ATOM 912 C C . VAL A 1 114 ? 0.495 -1.048 -5.115 1.00 93.38 114 VAL A C 1
ATOM 914 O O . VAL A 1 114 ? 0.660 -0.093 -5.893 1.00 93.38 114 VAL A O 1
ATOM 917 N N . LYS A 1 115 ? -0.413 -1.031 -4.143 1.00 94.56 115 LYS A N 1
ATOM 918 C CA . LYS A 1 115 ? -1.198 0.130 -3.731 1.00 94.56 115 LYS A CA 1
ATOM 919 C C . LYS A 1 115 ? -0.745 0.540 -2.335 1.00 94.56 115 LYS A C 1
ATOM 921 O O . LYS A 1 115 ? -0.814 -0.274 -1.422 1.00 94.56 115 LYS A O 1
ATOM 926 N N . VAL A 1 116 ? -0.283 1.777 -2.173 1.00 95.19 116 VAL A N 1
ATOM 927 C CA . VAL A 1 116 ? 0.060 2.315 -0.848 1.00 95.19 116 VAL A CA 1
ATOM 928 C C . VAL A 1 116 ? -1.114 3.149 -0.384 1.00 95.19 116 VAL A C 1
ATOM 930 O O . VAL A 1 116 ? -1.443 4.144 -1.027 1.00 95.19 116 VAL A O 1
ATOM 933 N N . CYS A 1 117 ? -1.767 2.727 0.689 1.00 96.31 117 CYS A N 1
ATOM 934 C CA . CYS A 1 117 ? -3.045 3.274 1.110 1.00 96.31 117 CYS A CA 1
ATOM 935 C C . CYS A 1 117 ? -2.993 3.871 2.517 1.00 96.31 117 CYS A C 1
ATOM 937 O O . CYS A 1 117 ? -2.159 3.485 3.337 1.00 96.31 117 CYS A O 1
ATOM 939 N N . LEU A 1 118 ? -3.898 4.809 2.787 1.00 95.06 118 LEU A N 1
ATOM 940 C CA . LEU A 1 118 ? -4.141 5.332 4.128 1.00 95.06 118 LEU A CA 1
ATOM 941 C C . LEU A 1 118 ? -5.613 5.687 4.334 1.00 95.06 118 LEU A C 1
ATOM 943 O O . LEU A 1 118 ? -6.335 5.971 3.373 1.00 95.06 118 LEU A O 1
ATOM 947 N N . ILE A 1 119 ? -6.037 5.716 5.597 1.00 94.44 119 ILE A N 1
ATOM 948 C CA . ILE A 1 119 ? -7.326 6.286 5.996 1.00 94.44 119 ILE A CA 1
ATOM 949 C C . ILE A 1 119 ? -7.203 7.805 6.072 1.00 94.44 119 ILE A C 1
ATOM 951 O O . ILE A 1 119 ? -6.476 8.344 6.907 1.00 94.44 119 ILE A O 1
ATOM 955 N N . ASN A 1 120 ? -7.947 8.497 5.215 1.00 92.50 120 ASN A N 1
ATOM 956 C CA . ASN A 1 120 ? -8.119 9.937 5.268 1.00 92.50 120 ASN A CA 1
ATOM 957 C C . ASN A 1 120 ? -9.420 10.258 6.010 1.00 92.50 120 ASN A C 1
ATOM 959 O O . ASN A 1 120 ? -10.507 9.961 5.519 1.00 92.50 120 ASN A O 1
ATOM 963 N N . TRP A 1 121 ? -9.322 10.855 7.194 1.00 91.62 121 TRP A N 1
ATOM 964 C CA . TRP A 1 121 ? -10.496 11.253 7.968 1.00 91.62 121 TRP A CA 1
ATOM 965 C C . TRP A 1 121 ? -11.097 12.541 7.405 1.00 91.62 121 TRP A C 1
ATOM 967 O O . TRP A 1 121 ? -10.432 13.572 7.345 1.00 91.62 121 TRP A O 1
ATOM 977 N N . LEU A 1 122 ? -12.374 12.492 7.023 1.00 90.75 122 LEU A N 1
ATOM 978 C CA . LEU A 1 122 ? -13.101 13.632 6.447 1.00 90.75 122 LEU A CA 1
ATOM 979 C C . LEU A 1 122 ? -13.738 14.526 7.521 1.00 90.75 122 LEU A C 1
ATOM 981 O O . LEU A 1 122 ? -14.214 15.623 7.231 1.00 90.75 122 LEU A O 1
ATOM 985 N N . LYS A 1 123 ? -13.761 14.052 8.770 1.00 88.31 123 LYS A N 1
ATOM 986 C CA . LYS A 1 123 ? -14.337 14.736 9.929 1.00 88.31 123 LYS A CA 1
ATOM 987 C C . LYS A 1 123 ? -13.249 15.065 10.951 1.00 88.31 123 LYS A C 1
ATOM 989 O O . LYS A 1 123 ? -12.338 14.277 11.188 1.00 88.31 123 LYS A O 1
ATOM 994 N N . HIS A 1 124 ? -13.403 16.200 11.630 1.00 83.56 124 HIS A N 1
ATOM 995 C CA . HIS A 1 124 ? -12.661 16.497 12.853 1.00 83.56 124 HIS A CA 1
ATOM 996 C C . HIS A 1 124 ? -13.326 15.834 14.068 1.00 83.56 124 HIS A C 1
ATOM 998 O O . HIS A 1 124 ? -14.477 16.132 14.394 1.00 83.56 124 HIS A O 1
ATOM 1004 N N . PHE A 1 125 ? -12.590 14.952 14.740 1.00 84.00 125 PHE A N 1
ATOM 1005 C CA . PHE A 1 125 ? -13.033 14.293 15.968 1.00 84.00 125 PHE A CA 1
ATOM 1006 C C . PHE A 1 125 ? -12.843 15.199 17.184 1.00 84.00 125 PHE A C 1
ATOM 1008 O O . PHE A 1 125 ? -11.846 15.919 17.299 1.00 84.00 125 PHE A O 1
ATOM 1015 N N . LYS A 1 126 ? -13.797 15.157 18.117 1.00 86.62 126 LYS A N 1
ATOM 1016 C CA . LYS A 1 126 ? -13.674 15.841 19.408 1.00 86.62 126 LYS A CA 1
ATOM 1017 C C . LYS A 1 126 ? -12.705 15.092 20.325 1.00 86.62 126 LYS A C 1
ATOM 1019 O O . LYS A 1 126 ? -12.448 13.899 20.171 1.00 86.62 126 LYS A O 1
ATOM 1024 N N . LYS A 1 127 ? -12.189 15.795 21.338 1.00 78.81 127 LYS A N 1
ATOM 1025 C CA . LYS A 1 127 ? -11.396 15.175 22.407 1.00 78.81 127 LYS A CA 1
ATOM 1026 C C . LYS A 1 127 ? -12.255 14.114 23.114 1.00 78.81 127 LYS A C 1
ATOM 1028 O O . LYS A 1 127 ? -13.334 14.449 23.593 1.00 78.81 127 LYS A O 1
ATOM 1033 N N . ASN A 1 128 ? -11.757 12.877 23.180 1.00 80.12 128 ASN A N 1
ATOM 1034 C CA . ASN A 1 128 ? -12.422 11.685 23.740 1.00 80.12 128 ASN A CA 1
ATOM 1035 C C . ASN A 1 128 ? -13.596 11.117 22.918 1.00 80.12 128 ASN A C 1
ATOM 1037 O O . ASN A 1 128 ? -14.330 10.276 23.426 1.00 80.12 128 ASN A O 1
ATOM 1041 N N . GLU A 1 129 ? -13.796 11.558 21.676 1.00 83.50 129 GLU A N 1
ATOM 1042 C CA . GLU A 1 129 ? -14.694 10.856 20.752 1.00 83.50 129 GLU A CA 1
ATOM 1043 C C . GLU A 1 129 ? -14.020 9.560 20.290 1.00 83.50 129 GLU A C 1
ATOM 1045 O O . GLU A 1 129 ? -12.822 9.571 20.003 1.00 83.50 129 GLU A O 1
ATOM 1050 N N . GLU A 1 130 ? -14.763 8.454 20.222 1.00 82.00 130 GLU A N 1
ATOM 1051 C CA . GLU A 1 130 ? -14.240 7.217 19.640 1.00 82.00 130 GLU A CA 1
ATOM 1052 C C . GLU A 1 130 ? -14.068 7.383 18.128 1.00 82.00 130 GLU A C 1
ATOM 1054 O O . GLU A 1 130 ? -14.959 7.853 17.416 1.00 82.00 130 GLU A O 1
ATOM 1059 N N . TRP A 1 131 ? -12.898 6.994 17.626 1.00 86.12 131 TRP A N 1
ATOM 1060 C CA . TRP A 1 131 ? -12.580 7.064 16.205 1.00 86.12 131 TRP A CA 1
ATOM 1061 C C . TRP A 1 131 ? -13.109 5.793 15.548 1.00 86.12 131 TRP A C 1
ATOM 1063 O O . TRP A 1 131 ? -12.372 4.828 15.386 1.00 86.12 131 TRP A O 1
ATOM 1073 N N . ILE A 1 132 ? -14.398 5.779 15.221 1.00 89.25 132 ILE A N 1
ATOM 1074 C CA . ILE A 1 132 ? -15.073 4.665 14.541 1.00 89.25 132 ILE A CA 1
ATOM 1075 C C . ILE A 1 132 ? -15.338 5.065 13.093 1.00 89.25 132 ILE A C 1
ATOM 1077 O O . ILE A 1 132 ? -15.688 6.212 12.815 1.00 89.25 132 ILE A O 1
ATOM 1081 N N . LEU A 1 133 ? -15.181 4.132 12.160 1.00 90.12 133 LEU A N 1
ATOM 1082 C CA . LEU A 1 133 ? -15.507 4.338 10.757 1.00 90.12 133 LEU A CA 1
ATOM 1083 C C . LEU A 1 133 ? -17.014 4.318 10.539 1.00 90.12 133 LEU A C 1
ATOM 1085 O O . LEU A 1 133 ? -17.722 3.407 10.961 1.00 90.12 133 LEU A O 1
ATOM 1089 N N . THR A 1 134 ? -17.477 5.300 9.785 1.00 85.75 134 THR A N 1
ATOM 1090 C CA . THR A 1 134 ? -18.808 5.329 9.192 1.00 85.75 134 THR A CA 1
ATOM 1091 C C . THR A 1 134 ? -18.669 5.610 7.704 1.00 85.75 134 THR A C 1
ATOM 1093 O O . THR A 1 134 ? -17.648 6.141 7.258 1.00 85.75 134 THR A O 1
ATOM 1096 N N . ASP A 1 135 ? -19.705 5.315 6.923 1.00 79.62 135 ASP A N 1
ATOM 1097 C CA . ASP A 1 135 ? -19.687 5.508 5.465 1.00 79.62 135 ASP A CA 1
ATOM 1098 C C . ASP A 1 135 ? -19.410 6.958 5.030 1.00 79.62 135 ASP A C 1
ATOM 1100 O O . ASP A 1 135 ? -19.053 7.211 3.883 1.00 79.62 135 ASP A O 1
ATOM 1104 N N . THR A 1 136 ? -19.564 7.925 5.939 1.00 85.81 136 THR A N 1
ATOM 1105 C CA . THR A 1 136 ? -19.472 9.356 5.635 1.00 85.81 136 THR A CA 1
ATOM 1106 C C . THR A 1 136 ? -18.246 10.049 6.225 1.00 85.81 136 THR A C 1
ATOM 1108 O O . THR A 1 136 ? -18.031 11.223 5.933 1.00 85.81 136 THR A O 1
ATOM 1111 N N . ASN A 1 137 ? -17.479 9.400 7.108 1.00 90.44 137 ASN A N 1
ATOM 1112 C CA . ASN A 1 137 ? -16.456 10.092 7.905 1.00 90.44 137 ASN A CA 1
ATOM 1113 C C . ASN A 1 137 ? -15.007 9.813 7.487 1.00 90.44 137 ASN A C 1
ATOM 1115 O O . ASN A 1 137 ? -14.091 10.409 8.061 1.00 90.44 137 ASN A O 1
ATOM 1119 N N . HIS A 1 138 ? -14.792 8.954 6.493 1.00 92.62 138 HIS A N 1
ATOM 1120 C CA . HIS A 1 138 ? -13.463 8.576 6.039 1.00 92.62 138 HIS A CA 1
ATOM 1121 C C . HIS A 1 138 ? -13.434 8.279 4.540 1.00 92.62 138 HIS A C 1
ATOM 1123 O O . HIS A 1 138 ? -14.447 7.961 3.920 1.00 92.62 138 HIS A O 1
ATOM 1129 N N . GLU A 1 139 ? -12.234 8.325 3.976 1.00 92.44 139 GLU A N 1
ATOM 1130 C CA . GLU A 1 139 ? -11.932 7.807 2.653 1.00 92.44 139 GLU A CA 1
ATOM 1131 C C . GLU A 1 139 ? -10.672 6.941 2.723 1.00 92.44 139 GLU A C 1
ATOM 1133 O O . GLU A 1 139 ? -9.660 7.342 3.297 1.00 92.44 139 GLU A O 1
ATOM 1138 N N . TYR A 1 140 ? -10.715 5.754 2.115 1.00 93.94 140 TYR A N 1
ATOM 1139 C CA . TYR A 1 140 ? -9.526 4.920 1.955 1.00 93.94 140 TYR A CA 1
ATOM 1140 C C . TYR A 1 140 ? -8.828 5.237 0.630 1.00 93.94 140 TYR A C 1
ATOM 1142 O O . TYR A 1 140 ? -9.304 4.853 -0.448 1.00 93.94 140 TYR A O 1
ATOM 1150 N N . VAL A 1 141 ? -7.716 5.970 0.719 1.00 93.81 141 VAL A N 1
ATOM 1151 C CA . VAL A 1 141 ? -7.052 6.616 -0.422 1.00 93.81 141 VAL A CA 1
ATOM 1152 C C . VAL A 1 141 ? -5.774 5.874 -0.787 1.00 93.81 141 VAL A C 1
ATOM 1154 O O . VAL A 1 141 ? -4.968 5.564 0.083 1.00 93.81 141 VAL A O 1
ATOM 1157 N N . ASN A 1 142 ? -5.555 5.640 -2.085 1.00 94.25 142 ASN A N 1
ATOM 1158 C CA . ASN A 1 142 ? -4.279 5.150 -2.609 1.00 94.25 142 ASN A CA 1
ATOM 1159 C C . ASN A 1 142 ? -3.360 6.329 -2.950 1.00 94.25 142 ASN A C 1
ATOM 1161 O O . ASN A 1 142 ? -3.546 6.982 -3.980 1.00 94.25 142 ASN A O 1
ATOM 1165 N N . LEU A 1 143 ? -2.328 6.529 -2.135 1.00 91.88 143 LEU A N 1
ATOM 1166 C CA . LEU A 1 143 ? -1.331 7.586 -2.285 1.00 91.88 143 LEU A CA 1
ATOM 1167 C C . LEU A 1 143 ? -0.664 7.592 -3.661 1.00 91.88 143 LEU A C 1
ATOM 1169 O O . LEU A 1 143 ? -0.397 8.650 -4.218 1.00 91.88 143 LEU A O 1
ATOM 1173 N N . LEU A 1 144 ? -0.424 6.417 -4.248 1.00 90.81 144 LEU A N 1
ATOM 1174 C CA . LEU A 1 144 ? 0.251 6.305 -5.544 1.00 90.81 144 LEU A CA 1
ATOM 1175 C C . LEU A 1 144 ? -0.656 6.634 -6.742 1.00 90.81 144 LEU A C 1
ATOM 1177 O O . LEU A 1 144 ? -0.194 6.619 -7.884 1.00 90.81 144 LEU A O 1
ATOM 1181 N N . SER A 1 145 ? -1.949 6.865 -6.509 1.00 86.69 145 SER A N 1
ATOM 1182 C CA . SER A 1 145 ? -2.934 7.194 -7.552 1.00 86.69 145 SER A CA 1
ATOM 1183 C C . SER A 1 145 ? -3.430 8.638 -7.481 1.00 86.69 145 SER A C 1
ATOM 1185 O O . SER A 1 145 ? -4.205 9.044 -8.342 1.00 86.69 145 SER A O 1
ATOM 1187 N N . SER A 1 146 ? -2.973 9.418 -6.502 1.00 80.88 146 SER A N 1
ATOM 1188 C CA . SER A 1 146 ? -3.418 10.792 -6.261 1.00 80.88 146 SER A CA 1
ATOM 1189 C C . SER A 1 146 ? -2.247 11.774 -6.227 1.00 80.88 146 SER A C 1
ATOM 1191 O O . SER A 1 146 ? -1.185 11.453 -5.695 1.00 80.88 146 SER A O 1
ATOM 1193 N N . GLY A 1 147 ? -2.463 12.984 -6.750 1.00 82.81 147 GLY A N 1
ATOM 1194 C CA . GLY A 1 147 ? -1.520 14.103 -6.641 1.00 82.81 147 GLY A CA 1
ATOM 1195 C C . GLY A 1 147 ? -0.138 13.834 -7.246 1.00 82.81 147 GLY A C 1
ATOM 1196 O O . GLY A 1 147 ? 0.003 13.096 -8.227 1.00 82.81 147 GLY A O 1
ATOM 1197 N N . ASP A 1 148 ? 0.885 14.426 -6.630 1.00 82.69 148 ASP A N 1
ATOM 1198 C CA . ASP A 1 148 ? 2.268 14.432 -7.127 1.00 82.69 148 ASP A CA 1
ATOM 1199 C C . ASP A 1 148 ? 2.899 13.036 -7.182 1.00 82.69 148 ASP A C 1
ATOM 1201 O O . ASP A 1 148 ? 3.654 12.719 -8.100 1.00 82.69 148 ASP A O 1
ATOM 1205 N N . LEU A 1 149 ? 2.536 12.145 -6.254 1.00 84.19 149 LEU A N 1
ATOM 1206 C CA . LEU A 1 149 ? 3.033 10.765 -6.244 1.00 84.19 149 LEU A CA 1
ATOM 1207 C C . LEU A 1 149 ? 2.576 9.975 -7.478 1.00 84.19 149 LEU A C 1
ATOM 1209 O O . LEU A 1 149 ? 3.326 9.140 -7.987 1.00 84.19 149 LEU A O 1
ATOM 1213 N N . SER A 1 150 ? 1.377 10.254 -8.001 1.00 85.81 150 SER A N 1
ATOM 1214 C CA . SER A 1 150 ? 0.911 9.640 -9.249 1.00 85.81 150 SER A CA 1
ATOM 1215 C C . SER A 1 150 ? 1.725 10.116 -10.453 1.00 85.81 150 SER A C 1
ATOM 1217 O O . SER A 1 150 ? 2.068 9.309 -11.322 1.00 85.81 150 SER A O 1
ATOM 1219 N N . LEU A 1 151 ? 2.068 11.408 -10.494 1.00 84.38 151 LEU A N 1
ATOM 1220 C CA . LEU A 1 151 ? 2.912 11.981 -11.543 1.00 84.38 151 LEU A CA 1
ATOM 1221 C C . LEU A 1 151 ? 4.315 11.371 -11.505 1.00 84.38 151 LEU A C 1
ATOM 1223 O O . LEU A 1 151 ? 4.782 10.873 -12.528 1.00 84.38 151 LEU A O 1
ATOM 1227 N N . LEU A 1 152 ? 4.928 11.300 -10.320 1.00 84.69 152 LEU A N 1
ATOM 1228 C CA . LEU A 1 152 ? 6.230 10.659 -10.115 1.00 84.69 152 LEU A CA 1
ATOM 1229 C C . LEU A 1 152 ? 6.220 9.183 -10.530 1.00 84.69 152 LEU A C 1
ATOM 1231 O O . LEU A 1 152 ? 7.161 8.706 -11.165 1.00 84.69 152 LEU A O 1
ATOM 1235 N N . ARG A 1 153 ? 5.142 8.451 -10.226 1.00 84.50 153 ARG A N 1
ATOM 1236 C CA . ARG A 1 153 ? 4.993 7.051 -10.645 1.00 84.50 153 ARG A CA 1
ATOM 1237 C C . ARG A 1 153 ? 4.911 6.910 -12.159 1.00 84.50 153 ARG A C 1
ATOM 1239 O O . ARG A 1 153 ? 5.606 6.067 -12.724 1.00 84.50 153 ARG A O 1
ATOM 1246 N N . LYS A 1 154 ? 4.091 7.728 -12.821 1.00 85.50 154 LYS A N 1
ATOM 1247 C CA . LYS A 1 154 ? 3.977 7.724 -14.288 1.00 85.50 154 LYS A CA 1
ATOM 1248 C C . LYS A 1 154 ? 5.315 8.057 -14.944 1.00 85.50 154 LYS A C 1
ATOM 1250 O O . LYS A 1 154 ? 5.728 7.327 -15.842 1.00 85.50 154 LYS A O 1
ATOM 1255 N N . ASP A 1 155 ? 6.000 9.088 -14.457 1.00 84.12 155 ASP A N 1
ATOM 1256 C CA . ASP A 1 155 ? 7.311 9.502 -14.959 1.00 84.12 155 ASP A CA 1
ATOM 1257 C C . ASP A 1 155 ? 8.359 8.390 -14.802 1.00 84.12 155 ASP A C 1
ATOM 1259 O O . ASP A 1 155 ? 9.049 8.035 -15.759 1.00 84.12 155 ASP A O 1
ATOM 1263 N N . HIS A 1 156 ? 8.415 7.746 -13.630 1.00 84.88 156 HIS A N 1
ATOM 1264 C CA . HIS A 1 156 ? 9.338 6.638 -13.394 1.00 84.88 156 HIS A CA 1
ATOM 1265 C C . HIS A 1 156 ? 9.127 5.479 -14.382 1.00 84.88 156 HIS A C 1
ATOM 1267 O O . HIS A 1 156 ? 10.091 5.007 -14.992 1.00 84.88 156 HIS A O 1
ATOM 1273 N N . PHE A 1 157 ? 7.884 5.024 -14.582 1.00 82.75 157 PHE A N 1
ATOM 1274 C CA . PHE A 1 157 ? 7.619 3.929 -15.521 1.00 8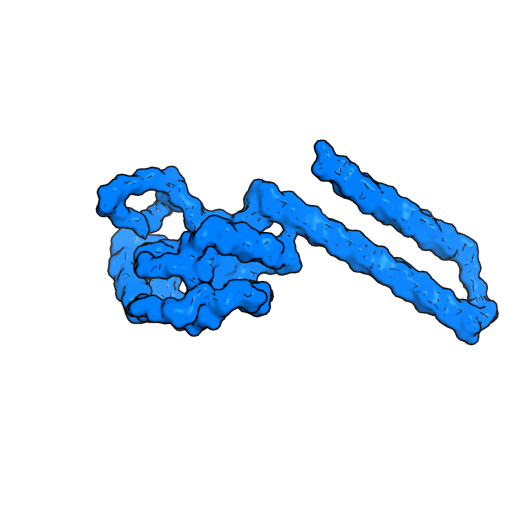2.75 157 PHE A CA 1
ATOM 1275 C C . PHE A 1 157 ? 7.865 4.336 -16.977 1.00 82.75 157 PHE A C 1
ATOM 1277 O O . PHE A 1 157 ? 8.427 3.539 -17.728 1.00 82.75 157 PHE A O 1
ATOM 1284 N N . GLN A 1 158 ? 7.535 5.569 -17.371 1.00 80.62 158 GLN A N 1
ATOM 1285 C CA . GLN A 1 158 ? 7.848 6.082 -18.709 1.00 80.62 158 GLN A CA 1
ATOM 1286 C C . GLN A 1 158 ? 9.358 6.069 -18.970 1.00 80.62 158 GLN A C 1
ATOM 1288 O O . GLN A 1 158 ? 9.806 5.462 -19.944 1.00 80.62 158 GLN A O 1
ATOM 1293 N N . LYS A 1 159 ? 10.158 6.641 -18.062 1.00 80.69 159 LYS A N 1
ATOM 1294 C CA . LYS A 1 159 ? 11.626 6.647 -18.165 1.00 80.69 159 LYS A CA 1
ATOM 1295 C C . LYS A 1 159 ? 12.204 5.227 -18.184 1.00 80.69 159 LYS A C 1
ATOM 1297 O O . LYS A 1 159 ? 13.079 4.933 -18.998 1.00 80.69 159 LYS A O 1
ATOM 1302 N N . LYS A 1 160 ? 11.674 4.314 -17.361 1.00 81.38 160 LYS A N 1
ATOM 1303 C CA . LYS A 1 160 ? 12.085 2.900 -17.343 1.00 81.38 160 LYS A CA 1
ATOM 1304 C C . LYS A 1 160 ? 11.820 2.200 -18.679 1.00 81.38 160 LYS A C 1
ATOM 1306 O O . LYS A 1 160 ? 12.702 1.504 -19.175 1.00 81.38 160 LYS A O 1
ATOM 1311 N N . HIS A 1 161 ? 10.639 2.377 -19.272 1.00 77.06 161 HIS A N 1
ATOM 1312 C CA . HIS A 1 161 ? 10.314 1.781 -20.573 1.00 77.06 161 HIS A CA 1
ATOM 1313 C C . HIS A 1 161 ? 11.217 2.304 -21.687 1.00 77.06 161 HIS A C 1
ATOM 1315 O O . HIS A 1 161 ? 11.690 1.515 -22.503 1.00 77.06 161 HIS A O 1
ATOM 1321 N N . VAL A 1 162 ? 11.506 3.607 -21.683 1.00 75.94 162 VAL A N 1
ATOM 1322 C CA . VAL A 1 162 ? 12.442 4.208 -22.636 1.00 75.94 162 VAL A CA 1
ATOM 1323 C C . VAL A 1 162 ? 13.833 3.590 -22.483 1.00 75.94 162 VAL A C 1
ATOM 1325 O O . VAL A 1 162 ? 14.411 3.141 -23.470 1.00 75.94 162 VAL A O 1
ATOM 1328 N N . LEU A 1 163 ? 14.347 3.473 -21.257 1.00 77.25 163 LEU A N 1
ATOM 1329 C CA . LEU A 1 163 ? 15.663 2.883 -21.002 1.00 77.25 163 LEU A CA 1
ATOM 1330 C C . LEU A 1 163 ? 15.745 1.407 -21.432 1.00 77.25 163 LEU A C 1
ATOM 1332 O O . LEU A 1 163 ? 16.739 0.995 -22.028 1.00 77.25 163 LEU A O 1
ATOM 1336 N N . ILE A 1 164 ? 14.685 0.624 -21.202 1.00 79.12 164 ILE A N 1
ATOM 1337 C CA . ILE A 1 164 ? 14.588 -0.765 -21.682 1.00 79.12 164 ILE A CA 1
ATOM 1338 C C . ILE A 1 164 ? 14.589 -0.817 -23.216 1.00 79.12 164 ILE A C 1
ATOM 1340 O O . ILE A 1 164 ? 15.301 -1.637 -23.794 1.00 79.12 164 ILE A O 1
ATOM 1344 N N . ALA A 1 165 ? 13.835 0.061 -23.884 1.00 78.06 165 ALA A N 1
ATOM 1345 C CA . ALA A 1 165 ? 13.803 0.126 -25.344 1.00 78.06 165 ALA A CA 1
ATOM 1346 C C . ALA A 1 165 ? 15.186 0.464 -25.927 1.00 78.06 165 ALA A C 1
ATOM 1348 O O . ALA A 1 165 ? 15.629 -0.190 -26.873 1.00 78.06 165 ALA A O 1
ATOM 1349 N N . PHE A 1 166 ? 15.908 1.412 -25.320 1.00 75.56 166 PHE A N 1
ATOM 1350 C CA . PHE A 1 166 ? 17.288 1.726 -25.697 1.00 75.56 166 PHE A CA 1
ATOM 1351 C C . PHE A 1 166 ? 18.227 0.540 -25.516 1.00 75.56 166 PHE A C 1
ATOM 1353 O O . PHE A 1 166 ? 18.968 0.210 -26.440 1.00 75.56 166 PHE A O 1
ATOM 1360 N N . GLY A 1 167 ? 18.174 -0.124 -24.358 1.00 78.75 167 GLY A N 1
ATOM 1361 C CA . GLY A 1 167 ? 18.958 -1.333 -24.110 1.00 78.75 167 GLY A CA 1
ATOM 1362 C C . GLY A 1 167 ? 18.694 -2.410 -25.166 1.00 78.75 167 GLY A C 1
ATOM 1363 O O . GLY A 1 167 ? 19.633 -3.006 -25.693 1.00 78.75 167 GLY A O 1
ATOM 1364 N N . GLY A 1 168 ? 17.426 -2.607 -25.541 1.00 82.38 168 GLY A N 1
ATOM 1365 C CA . GLY A 1 168 ? 17.021 -3.533 -26.599 1.00 82.38 168 GLY A CA 1
ATOM 1366 C C . GLY A 1 168 ? 17.610 -3.180 -27.967 1.00 82.38 168 GLY A C 1
ATOM 1367 O O . GLY A 1 168 ? 18.228 -4.032 -28.604 1.00 82.38 168 GLY A O 1
ATOM 1368 N N . ILE A 1 169 ? 17.485 -1.920 -28.395 1.00 81.62 169 ILE A N 1
ATOM 1369 C CA . ILE A 1 169 ? 18.054 -1.432 -29.664 1.00 81.62 169 ILE A CA 1
ATOM 1370 C C . ILE A 1 169 ? 19.574 -1.626 -29.684 1.00 81.62 169 ILE A C 1
ATOM 1372 O O . ILE A 1 169 ? 20.116 -2.144 -30.661 1.00 81.62 169 ILE A O 1
ATOM 1376 N N . PHE A 1 170 ? 20.258 -1.260 -28.598 1.00 80.56 170 PHE A N 1
ATOM 1377 C CA . PHE A 1 170 ? 21.709 -1.396 -28.495 1.00 80.56 170 PHE A CA 1
ATOM 1378 C C . PHE A 1 170 ? 22.141 -2.865 -28.554 1.00 80.56 170 PHE A C 1
ATOM 1380 O O . PHE A 1 170 ? 23.064 -3.202 -29.287 1.00 80.56 170 PHE A O 1
ATOM 1387 N N . THR A 1 171 ? 21.420 -3.756 -27.868 1.00 81.88 171 THR A N 1
ATOM 1388 C CA . THR A 1 171 ? 21.686 -5.203 -27.896 1.00 81.88 171 THR A CA 1
ATOM 1389 C C . THR A 1 171 ? 21.530 -5.779 -29.305 1.00 81.88 171 THR A C 1
ATOM 1391 O O . THR A 1 171 ? 22.390 -6.534 -29.756 1.00 81.88 171 THR A O 1
ATOM 1394 N N . ILE A 1 172 ? 20.474 -5.396 -30.035 1.00 84.50 172 ILE A N 1
ATOM 1395 C CA . ILE A 1 172 ? 20.272 -5.819 -31.431 1.00 84.50 172 ILE A CA 1
ATOM 1396 C C . ILE A 1 172 ? 21.428 -5.331 -32.307 1.00 84.50 172 ILE A C 1
ATOM 1398 O O . ILE A 1 172 ? 21.981 -6.111 -33.081 1.00 84.50 172 ILE A O 1
ATOM 1402 N N . LEU A 1 173 ? 21.831 -4.066 -32.160 1.00 79.69 173 LEU A N 1
ATOM 1403 C CA . LEU A 1 173 ? 22.951 -3.499 -32.907 1.00 79.69 173 LEU A CA 1
ATOM 1404 C C . LEU A 1 173 ? 24.250 -4.269 -32.630 1.00 79.69 173 LEU A C 1
ATOM 1406 O O . LEU A 1 173 ? 24.962 -4.634 -33.563 1.00 79.69 173 LEU A O 1
ATOM 1410 N N . THR A 1 174 ? 24.537 -4.571 -31.363 1.00 79.44 174 THR A N 1
ATOM 1411 C CA . THR A 1 174 ? 25.709 -5.359 -30.968 1.00 79.44 174 THR A CA 1
ATOM 1412 C C . THR A 1 174 ? 25.687 -6.749 -31.601 1.00 79.44 174 THR A C 1
ATOM 1414 O O . THR A 1 174 ? 26.696 -7.170 -32.161 1.00 79.44 174 THR A O 1
ATOM 1417 N N . ILE A 1 175 ? 24.542 -7.442 -31.589 1.00 85.06 175 ILE A N 1
ATOM 1418 C CA . ILE A 1 175 ? 24.390 -8.759 -32.230 1.00 85.06 175 ILE A CA 1
ATOM 1419 C C . ILE A 1 175 ? 24.650 -8.668 -33.737 1.00 85.06 175 ILE A C 1
ATOM 1421 O O . ILE A 1 175 ? 25.377 -9.494 -34.287 1.00 85.06 175 ILE A O 1
ATOM 1425 N N . VAL A 1 176 ? 24.102 -7.652 -34.404 1.00 82.50 176 VAL A N 1
ATOM 1426 C CA . VAL A 1 176 ? 24.295 -7.426 -35.842 1.00 82.50 176 VAL A CA 1
ATOM 1427 C C . VAL A 1 176 ? 25.768 -7.167 -36.178 1.00 82.50 176 VAL A C 1
ATOM 1429 O O . VAL A 1 176 ? 26.282 -7.713 -37.155 1.00 82.50 176 VAL A O 1
ATOM 1432 N N . VAL A 1 177 ? 26.468 -6.382 -35.356 1.00 79.62 177 VAL A N 1
ATOM 1433 C CA . VAL A 1 177 ? 27.906 -6.121 -35.519 1.00 79.62 177 VAL A CA 1
ATOM 1434 C C . VAL A 1 177 ? 28.722 -7.399 -35.316 1.00 79.62 177 VAL A C 1
ATOM 1436 O O . VAL A 1 177 ? 29.567 -7.714 -36.152 1.00 79.62 177 VAL A O 1
ATOM 1439 N N . ILE A 1 178 ? 28.437 -8.177 -34.267 1.00 82.31 178 ILE A N 1
ATOM 1440 C CA . ILE A 1 178 ? 29.105 -9.463 -34.014 1.00 82.31 178 ILE A CA 1
ATOM 1441 C C . ILE A 1 178 ? 28.880 -10.429 -35.186 1.00 82.31 178 ILE A C 1
ATOM 1443 O O . ILE A 1 178 ? 29.834 -11.026 -35.683 1.00 82.31 178 ILE A O 1
ATOM 1447 N N . LEU A 1 179 ? 27.645 -10.543 -35.684 1.00 82.50 179 LEU A N 1
ATOM 1448 C CA . LEU A 1 179 ? 27.314 -11.368 -36.851 1.00 82.50 179 LEU A CA 1
ATOM 1449 C C . LEU A 1 179 ? 28.076 -10.925 -38.103 1.00 82.50 179 LEU A C 1
ATOM 1451 O O . LEU A 1 179 ? 28.577 -11.774 -38.834 1.00 82.50 179 LEU A O 1
ATOM 1455 N N . LYS A 1 180 ? 28.218 -9.615 -38.335 1.00 78.25 180 LYS A N 1
ATOM 1456 C CA . LYS A 1 180 ? 29.007 -9.079 -39.453 1.00 78.25 180 LYS A CA 1
ATOM 1457 C C . LYS A 1 180 ? 30.497 -9.409 -39.327 1.00 78.25 180 LYS A C 1
ATOM 1459 O O . LYS A 1 180 ? 31.134 -9.681 -40.343 1.00 78.25 180 LYS A O 1
ATOM 1464 N N . MET A 1 181 ? 31.049 -9.391 -38.112 1.00 77.12 181 MET A N 1
ATOM 1465 C CA . MET A 1 181 ? 32.446 -9.772 -37.866 1.00 77.12 181 MET A CA 1
ATOM 1466 C C . MET A 1 181 ? 32.678 -11.274 -38.073 1.00 77.12 181 MET A C 1
ATOM 1468 O O . MET A 1 181 ? 33.701 -11.654 -38.634 1.00 77.12 181 MET A O 1
ATOM 1472 N N . LEU A 1 182 ? 31.728 -12.121 -37.662 1.00 84.00 182 LEU A N 1
ATOM 1473 C CA . LEU A 1 182 ? 31.808 -13.578 -37.828 1.00 84.00 182 LEU A CA 1
ATOM 1474 C C . LEU A 1 182 ? 31.520 -14.033 -39.267 1.00 84.00 182 LEU A C 1
ATOM 1476 O O . LEU A 1 182 ? 32.109 -15.004 -39.736 1.00 84.00 182 LEU A O 1
ATOM 1480 N N . PHE A 1 183 ? 30.648 -13.321 -39.984 1.00 84.00 183 PHE A N 1
ATOM 1481 C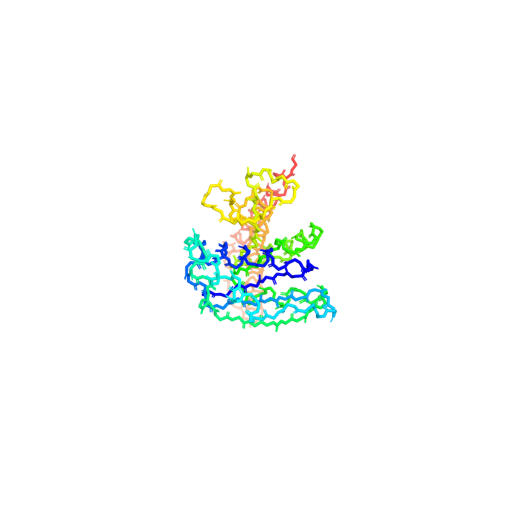 CA . PHE A 1 183 ? 30.255 -13.617 -41.362 1.00 84.00 183 PHE A CA 1
ATOM 1482 C C . PHE A 1 183 ? 30.459 -12.381 -42.255 1.00 84.00 183 PHE A C 1
ATOM 1484 O O . PHE A 1 183 ? 29.504 -11.671 -42.578 1.00 84.00 183 PHE A O 1
ATOM 1491 N N . PRO A 1 184 ? 31.695 -12.109 -42.711 1.00 71.56 184 PRO A N 1
ATOM 1492 C CA . PRO A 1 184 ? 32.024 -10.885 -43.448 1.00 71.56 184 PRO A CA 1
ATOM 1493 C C . PRO A 1 184 ? 31.277 -10.727 -44.785 1.00 71.56 184 PRO A C 1
ATOM 1495 O O . PRO A 1 184 ? 31.084 -9.597 -45.241 1.00 71.56 184 PRO A O 1
ATOM 1498 N N . LEU A 1 185 ? 30.775 -11.821 -45.371 1.00 74.94 185 LEU A N 1
ATOM 1499 C CA . LEU A 1 185 ? 29.910 -11.825 -46.563 1.00 74.94 185 LEU A CA 1
ATOM 1500 C C . LEU A 1 185 ? 28.488 -11.289 -46.304 1.00 74.94 185 LEU A C 1
ATOM 1502 O O . LEU A 1 185 ? 27.758 -11.009 -47.250 1.00 74.94 185 LEU A O 1
ATOM 1506 N N . PHE A 1 186 ? 28.085 -11.115 -45.043 1.00 70.88 186 PHE A N 1
ATOM 1507 C CA . PHE A 1 186 ? 26.778 -10.577 -44.679 1.00 70.88 186 PHE A CA 1
ATOM 1508 C C . PHE A 1 186 ? 26.716 -9.077 -44.997 1.00 70.88 186 PHE A C 1
ATOM 1510 O O . PHE A 1 186 ? 27.318 -8.262 -44.303 1.00 70.88 186 PHE A O 1
ATOM 1517 N N . ILE A 1 187 ? 26.056 -8.669 -46.078 1.00 69.75 187 ILE A N 1
ATOM 1518 C CA . ILE A 1 187 ? 25.965 -7.252 -46.460 1.00 69.75 187 ILE A CA 1
ATOM 1519 C C . ILE A 1 187 ? 24.897 -6.585 -45.594 1.00 69.75 187 ILE A C 1
ATOM 1521 O O . ILE A 1 187 ? 23.727 -6.945 -45.683 1.00 69.75 187 ILE A O 1
ATOM 1525 N N . LEU A 1 188 ? 25.288 -5.602 -44.774 1.00 66.06 188 LEU A N 1
ATOM 1526 C CA . LEU A 1 188 ? 24.321 -4.750 -44.089 1.00 66.06 188 LEU A CA 1
ATOM 1527 C C . LEU A 1 188 ? 23.847 -3.664 -45.061 1.00 66.06 188 LEU A C 1
ATOM 1529 O O . LEU A 1 188 ? 24.671 -2.863 -45.507 1.00 66.06 188 LEU A O 1
ATOM 1533 N N . PRO A 1 189 ? 22.551 -3.586 -45.396 1.00 73.81 189 PRO A N 1
ATOM 1534 C CA . PRO A 1 189 ? 22.036 -2.478 -46.181 1.00 73.81 189 PRO A CA 1
ATOM 1535 C C . PRO A 1 189 ? 22.209 -1.164 -45.410 1.00 73.81 189 PRO A C 1
ATOM 1537 O O . PRO A 1 189 ? 21.815 -1.073 -44.246 1.00 73.81 189 PRO A O 1
ATOM 1540 N N . ASN A 1 190 ? 22.710 -0.116 -46.070 1.00 69.81 190 ASN A N 1
ATOM 1541 C CA . ASN A 1 190 ? 22.840 1.228 -45.481 1.00 69.81 190 ASN A CA 1
ATOM 1542 C C . ASN A 1 190 ? 21.512 1.770 -44.919 1.00 69.81 190 ASN A C 1
ATOM 1544 O O . ASN A 1 190 ? 21.504 2.542 -43.965 1.00 69.81 190 ASN A O 1
ATOM 1548 N N . ILE A 1 191 ? 20.383 1.319 -45.473 1.00 70.25 191 ILE A N 1
ATOM 1549 C CA . ILE A 1 191 ? 19.034 1.638 -44.988 1.00 70.25 191 ILE A CA 1
ATOM 1550 C C . ILE A 1 191 ? 18.851 1.202 -43.528 1.00 70.25 191 ILE A C 1
ATOM 1552 O O . ILE A 1 191 ? 18.284 1.952 -42.741 1.00 70.25 191 ILE A O 1
ATOM 1556 N N . ILE A 1 192 ? 19.374 0.035 -43.138 1.00 69.94 192 ILE A N 1
ATOM 1557 C CA . ILE A 1 192 ? 19.259 -0.474 -41.764 1.00 69.94 192 ILE A CA 1
ATOM 1558 C C . ILE A 1 192 ? 20.059 0.413 -40.802 1.00 69.94 192 ILE A C 1
ATOM 1560 O O . ILE A 1 192 ? 19.538 0.814 -39.765 1.00 69.94 192 ILE A O 1
ATOM 1564 N N . VAL A 1 193 ? 21.289 0.784 -41.171 1.00 69.44 193 VAL A N 1
ATOM 1565 C CA . VAL A 1 193 ? 22.141 1.682 -40.367 1.00 69.44 193 VAL A CA 1
ATOM 1566 C C . VAL A 1 193 ? 21.482 3.053 -40.190 1.00 69.44 193 VAL A C 1
ATOM 1568 O O . VAL A 1 193 ? 21.428 3.573 -39.077 1.00 69.44 193 VAL A O 1
ATOM 1571 N N . ASN A 1 194 ? 20.910 3.605 -41.263 1.00 73.25 194 ASN A N 1
ATOM 1572 C CA . ASN A 1 194 ? 20.212 4.889 -41.222 1.00 73.25 194 ASN A CA 1
ATOM 1573 C C . ASN A 1 194 ? 18.947 4.840 -40.356 1.00 73.25 194 ASN A C 1
ATOM 1575 O O . ASN A 1 194 ? 18.705 5.773 -39.594 1.00 73.25 194 ASN A O 1
ATOM 1579 N N . ILE A 1 195 ? 18.167 3.754 -40.418 1.00 75.50 195 ILE A N 1
ATOM 1580 C CA . ILE A 1 195 ? 16.992 3.561 -39.553 1.00 75.50 195 ILE A CA 1
ATOM 1581 C C . ILE A 1 195 ? 17.411 3.522 -38.079 1.00 75.50 195 ILE A C 1
ATOM 1583 O O . ILE A 1 195 ? 16.785 4.187 -37.257 1.00 75.50 195 ILE A O 1
ATOM 1587 N N . PHE A 1 196 ? 18.490 2.812 -37.732 1.00 71.31 196 PHE A N 1
ATOM 1588 C CA . PHE A 1 196 ? 18.996 2.789 -36.355 1.00 71.31 196 PHE A CA 1
ATOM 1589 C C . PHE A 1 196 ? 19.485 4.162 -35.885 1.00 71.31 196 PHE A C 1
ATOM 1591 O O . PHE A 1 196 ? 19.137 4.579 -34.781 1.00 71.31 196 PHE A O 1
ATOM 1598 N N . GLY A 1 197 ? 20.233 4.892 -36.717 1.00 71.94 197 GLY A N 1
ATOM 1599 C CA . GLY A 1 197 ? 20.667 6.255 -36.399 1.00 71.94 197 GLY A CA 1
ATOM 1600 C C . GLY A 1 197 ? 19.488 7.204 -36.158 1.00 71.94 197 GLY A C 1
ATOM 1601 O O . GLY A 1 197 ? 19.497 7.978 -35.201 1.00 71.94 197 GLY A O 1
ATOM 1602 N N . LEU A 1 198 ? 18.435 7.090 -36.972 1.00 76.62 198 LEU A N 1
ATOM 1603 C CA . LEU A 1 198 ? 17.223 7.898 -36.850 1.00 76.62 198 LEU A CA 1
ATOM 1604 C C . LEU A 1 198 ? 16.419 7.529 -35.593 1.00 76.62 198 LEU A C 1
ATOM 1606 O O . LEU A 1 198 ? 15.970 8.420 -34.878 1.00 76.62 198 LEU A O 1
ATOM 1610 N N . LEU A 1 199 ? 16.310 6.238 -35.264 1.00 74.62 199 LEU A N 1
ATOM 1611 C CA . LEU A 1 199 ? 15.672 5.767 -34.029 1.00 74.62 199 LEU A CA 1
ATOM 1612 C C . LEU A 1 199 ? 16.406 6.253 -32.774 1.00 74.62 199 LEU A C 1
ATOM 1614 O O . LEU A 1 199 ? 15.756 6.722 -31.842 1.00 74.62 199 LEU A O 1
ATOM 1618 N N . ILE A 1 200 ? 17.743 6.197 -32.755 1.00 75.56 200 ILE A N 1
ATOM 1619 C CA . ILE A 1 200 ? 18.553 6.715 -31.641 1.00 75.56 200 ILE A CA 1
ATOM 1620 C C . ILE A 1 200 ? 18.361 8.232 -31.503 1.00 75.56 200 ILE A C 1
ATOM 1622 O O . ILE A 1 200 ? 18.150 8.720 -30.393 1.00 75.56 200 ILE A O 1
ATOM 1626 N N . GLY A 1 201 ? 18.375 8.972 -32.617 1.00 73.69 201 GLY A N 1
ATOM 1627 C CA . GL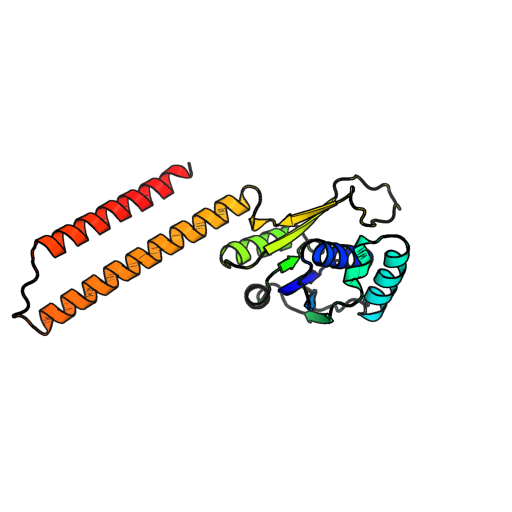Y A 1 201 ? 18.157 10.421 -32.627 1.00 73.69 201 GLY A CA 1
ATOM 1628 C C . GLY A 1 201 ? 16.768 10.826 -32.123 1.00 73.69 201 GLY A C 1
ATOM 1629 O O . GLY A 1 201 ? 16.659 11.679 -31.244 1.00 73.69 201 GLY A O 1
ATOM 1630 N N . VAL A 1 202 ? 15.708 10.177 -32.618 1.00 77.88 202 VAL A N 1
ATOM 1631 C CA . VAL A 1 202 ? 14.320 10.421 -32.182 1.00 77.88 202 VAL A CA 1
ATOM 1632 C C . VAL A 1 202 ? 14.142 10.081 -30.706 1.00 77.88 202 VAL A C 1
ATOM 1634 O O . VAL A 1 202 ? 13.521 10.842 -29.968 1.00 77.88 202 VAL A O 1
ATOM 1637 N N . ALA A 1 203 ? 14.714 8.970 -30.249 1.00 69.88 203 ALA A N 1
ATOM 1638 C CA . ALA A 1 203 ? 14.614 8.572 -28.855 1.00 69.88 203 ALA A CA 1
ATOM 1639 C C . ALA A 1 203 ? 15.414 9.511 -27.924 1.00 69.88 203 ALA A C 1
ATOM 1641 O O . ALA A 1 203 ? 14.959 9.806 -26.819 1.00 69.88 203 ALA A O 1
ATOM 1642 N N . GLY A 1 204 ? 16.563 10.038 -28.370 1.00 72.06 204 GLY A N 1
ATOM 1643 C CA . GLY A 1 204 ? 17.326 11.063 -27.647 1.00 72.06 204 GLY A CA 1
ATOM 1644 C C . GLY A 1 204 ? 16.566 12.389 -27.529 1.00 72.06 204 GLY A C 1
ATOM 1645 O O . GLY A 1 204 ? 16.481 12.960 -26.443 1.00 72.06 204 GLY A O 1
ATOM 1646 N N . LEU A 1 205 ? 15.929 12.830 -28.618 1.00 76.44 205 LEU A N 1
ATOM 1647 C CA . LEU A 1 205 ? 15.014 13.979 -28.630 1.00 76.44 205 LEU A CA 1
ATOM 1648 C C . LEU A 1 205 ? 13.815 13.773 -27.698 1.00 76.44 205 LEU A C 1
ATOM 1650 O O . LEU A 1 205 ? 13.425 14.691 -26.983 1.00 76.44 205 LEU A O 1
ATOM 1654 N N . TYR A 1 206 ? 13.251 12.566 -27.673 1.00 75.00 206 TYR A N 1
ATOM 1655 C CA . TYR A 1 206 ? 12.137 12.222 -26.794 1.00 75.00 206 TYR A CA 1
ATOM 1656 C C . TYR A 1 206 ? 12.534 12.269 -25.310 1.00 75.00 206 TYR A C 1
ATOM 1658 O O . TYR A 1 206 ? 11.810 12.849 -24.504 1.00 75.00 206 TYR A O 1
ATOM 1666 N N . LEU A 1 207 ? 13.708 11.735 -24.949 1.00 68.31 207 LEU A N 1
ATOM 1667 C CA . LEU A 1 207 ? 14.255 11.849 -23.592 1.00 68.31 207 LEU A CA 1
ATOM 1668 C C . LEU A 1 207 ? 14.495 13.306 -23.186 1.00 68.31 207 LEU A C 1
ATOM 1670 O O . LEU A 1 207 ? 14.121 13.697 -22.082 1.00 68.31 207 LEU A O 1
ATOM 1674 N N . ALA A 1 208 ? 15.073 14.112 -24.080 1.00 71.62 208 ALA A N 1
ATOM 1675 C CA . ALA A 1 208 ? 15.282 15.536 -23.837 1.00 71.62 208 ALA A CA 1
ATOM 1676 C C . ALA A 1 208 ? 13.947 16.270 -23.629 1.00 71.62 208 ALA A C 1
ATOM 1678 O O . ALA A 1 208 ? 13.804 17.025 -22.673 1.00 71.62 208 ALA A O 1
ATOM 1679 N N . ALA A 1 209 ? 12.938 15.993 -24.459 1.00 71.00 209 ALA A N 1
ATOM 1680 C CA . ALA A 1 209 ? 11.611 16.590 -24.333 1.00 71.00 209 ALA A CA 1
ATOM 1681 C C . ALA A 1 209 ? 10.901 16.200 -23.024 1.00 71.00 209 ALA A C 1
ATOM 1683 O O . ALA A 1 209 ? 10.249 17.043 -22.411 1.00 71.00 209 ALA A O 1
ATOM 1684 N N . ILE A 1 210 ? 11.042 14.948 -22.570 1.00 67.44 210 ILE A N 1
ATOM 1685 C CA . ILE A 1 210 ? 10.526 14.511 -21.262 1.00 67.44 210 ILE A CA 1
ATOM 1686 C C . ILE A 1 210 ? 11.262 15.222 -20.122 1.00 67.4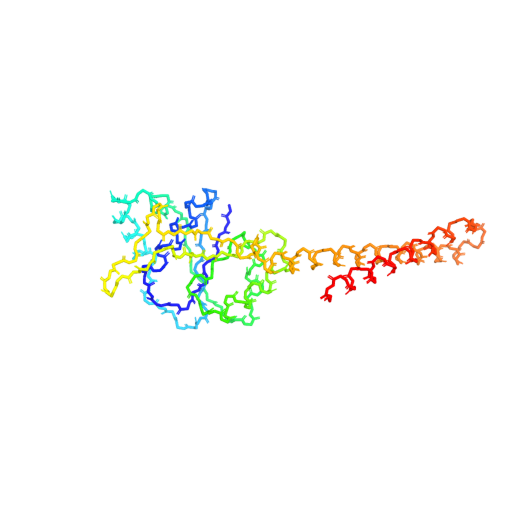4 210 ILE A C 1
ATOM 1688 O O . ILE A 1 210 ? 10.624 15.615 -19.151 1.00 67.44 210 ILE A O 1
ATOM 1692 N N . SER A 1 211 ? 12.578 15.414 -20.241 1.00 60.19 211 SER A N 1
ATOM 1693 C CA . SER A 1 211 ? 13.383 16.095 -19.222 1.00 60.19 211 SER A CA 1
ATOM 1694 C C . SER A 1 211 ? 13.076 17.592 -19.112 1.00 60.19 211 SER A C 1
ATOM 1696 O O . SER A 1 211 ? 13.141 18.123 -18.013 1.00 60.19 211 SER A O 1
ATOM 1698 N N . ILE A 1 212 ? 12.746 18.264 -20.221 1.00 57.75 212 ILE A N 1
ATOM 1699 C CA . ILE A 1 212 ? 12.455 19.712 -20.260 1.00 57.75 212 ILE A CA 1
ATOM 1700 C C . ILE A 1 212 ? 11.055 20.029 -19.716 1.00 57.75 212 ILE A C 1
ATOM 1702 O O . ILE A 1 212 ? 10.825 21.107 -19.190 1.00 57.75 212 ILE A O 1
ATOM 1706 N N . LYS A 1 213 ? 10.101 19.096 -19.805 1.00 50.12 213 LYS A N 1
ATOM 1707 C CA . LYS A 1 213 ? 8.717 19.311 -19.345 1.00 50.12 213 LYS A CA 1
ATOM 1708 C C . LYS A 1 213 ? 8.557 19.299 -17.811 1.00 50.12 213 LYS A C 1
ATOM 1710 O O . LYS A 1 213 ? 7.425 19.320 -17.333 1.00 50.12 213 LYS A O 1
ATOM 1715 N N . GLN A 1 214 ? 9.659 19.168 -17.068 1.00 46.81 214 GLN A N 1
ATOM 1716 C CA . GLN A 1 214 ? 9.700 19.115 -15.602 1.00 46.81 214 GLN A CA 1
ATOM 1717 C C . GLN A 1 214 ? 10.147 20.439 -14.950 1.00 46.81 214 GLN A C 1
ATOM 1719 O O . GLN A 1 214 ? 10.152 20.494 -13.722 1.00 46.81 214 GLN A O 1
ATOM 1724 N N . ASP A 1 215 ? 10.441 21.473 -15.749 1.00 39.50 215 ASP A N 1
ATOM 1725 C CA . ASP A 1 215 ? 10.628 22.873 -15.322 1.00 39.50 215 ASP A CA 1
ATOM 1726 C C . ASP A 1 215 ? 9.403 23.730 -15.696 1.00 39.50 215 ASP A C 1
ATOM 1728 O O . ASP A 1 215 ? 9.099 24.691 -14.950 1.00 39.50 215 ASP A O 1
#

Radius of gyration: 24.66 Å; chains: 1; bounding box: 56×37×70 Å

Foldseek 3Di:
DEEEEEADAQDLLLVLQVLLQCCLVPVPYQEYEYEYQDPDDHPDDPVNSLVVLVVVCVPAVSSVRRNRHHYDYYYDHLVCVLVVQQPGQEYEDANDDPVSLVVNLVSCLPRDRYFYWYKDFPDDDDVPDRPDDDPPGIDIDGPCCDDPNVVSSVLVVVVVVLVVVVVVLVVVVVVVVVCCVVPVVDDDPVVVVVVSVVVVVVSVVVVVVSVVVVD

Sequence (215 aa):
MKALILVQSTNLDTYINVFASICNKFKDVKHIRLLYLTEDKTSITIKMIRERLVELSKDYSIYESSADVHRDFDSCIITNLRNYINNWDIVDVTCVSKETALSVSAISISILEVKVCLINWLKHFKKNEEWILTDTNHEYVNLLSSGDLSLLRKDHFQKKHVLIAFGGIFTILTIVVILKMLFPLFILPNIIVNIFGLLIGVAGLYLAAISIKQD